Protein AF-A0A7K3WBQ1-F1 (afdb_monomer_lite)

Secondary structure (DSSP, 8-state):
---HHHHHHTT-HHHHHHHHTEETTTEE---HHHHHHHHHHHHHHHHHH-TTSEETTEE-S-----S-HHHHHHHSSTT-BHHHHHHH-S--HHHHHHHHHHHTSEEE-S-SSS--EEETTHHHHHHHHH----TT--HHHHHHHHHHHHHT-STT-S-PPPHHHHHHTGGGHHHHHHHHHHHHHHHHHHHHT-

Structure (mmCIF, N/CA/C/O backbone):
data_AF-A0A7K3WBQ1-F1
#
_entry.id   AF-A0A7K3WBQ1-F1
#
loop_
_atom_site.group_PDB
_atom_site.id
_atom_site.type_symbol
_atom_site.label_atom_id
_atom_site.label_alt_id
_atom_site.label_comp_id
_atom_site.label_asym_id
_atom_site.label_entity_id
_atom_site.label_seq_id
_atom_site.pdbx_PDB_ins_code
_atom_site.Cartn_x
_atom_site.Cartn_y
_atom_site.Cartn_z
_atom_site.occupancy
_atom_site.B_iso_or_equiv
_atom_site.auth_seq_id
_atom_site.auth_comp_id
_atom_site.auth_asym_id
_atom_site.auth_atom_id
_atom_site.pdbx_PDB_model_num
ATOM 1 N N . MET A 1 1 ? 6.296 -19.255 17.269 1.00 44.78 1 MET A N 1
ATOM 2 C CA . MET A 1 1 ? 7.401 -19.324 16.293 1.00 44.78 1 MET A CA 1
ATOM 3 C C . MET A 1 1 ? 6.782 -18.994 14.944 1.00 44.78 1 MET A C 1
ATOM 5 O O . MET A 1 1 ? 6.095 -19.844 14.394 1.00 44.78 1 MET A O 1
ATOM 9 N N . LEU A 1 2 ? 6.856 -17.731 14.512 1.00 50.97 2 LEU A N 1
ATOM 10 C CA . LEU A 1 2 ? 6.364 -17.333 13.188 1.00 50.97 2 LEU A CA 1
ATOM 11 C C . LEU A 1 2 ? 7.207 -18.060 12.132 1.00 50.97 2 LEU A C 1
ATOM 13 O O . LEU A 1 2 ? 8.404 -18.267 12.347 1.00 50.97 2 LEU A O 1
ATOM 17 N N . SER A 1 3 ? 6.591 -18.515 11.041 1.00 57.75 3 SER A N 1
ATOM 18 C CA . SER A 1 3 ? 7.356 -19.143 9.962 1.00 57.75 3 SER A CA 1
ATOM 19 C C . SER A 1 3 ? 8.322 -18.110 9.358 1.00 57.75 3 SER A C 1
ATOM 21 O O . SER A 1 3 ? 8.036 -16.915 9.386 1.00 57.75 3 SER A O 1
ATOM 23 N N . SER A 1 4 ? 9.463 -18.532 8.797 1.00 63.41 4 SER A N 1
ATOM 24 C CA . SER A 1 4 ? 10.406 -17.607 8.129 1.00 63.41 4 SER A CA 1
ATOM 25 C C . SER A 1 4 ? 9.734 -16.763 7.037 1.00 63.41 4 SER A C 1
ATOM 27 O O . SER A 1 4 ? 10.199 -15.668 6.745 1.00 63.41 4 SER A O 1
ATOM 29 N N . VAL A 1 5 ? 8.649 -17.278 6.449 1.00 61.38 5 VAL A N 1
ATOM 30 C CA . VAL A 1 5 ? 7.830 -16.580 5.455 1.00 61.38 5 VAL A CA 1
ATOM 31 C C . VAL A 1 5 ? 6.985 -15.495 6.115 1.00 61.38 5 VAL A C 1
ATOM 33 O O . VAL A 1 5 ? 6.852 -14.418 5.555 1.00 61.38 5 VAL A O 1
ATOM 36 N N . ASP A 1 6 ? 6.437 -15.713 7.314 1.00 61.66 6 ASP A N 1
ATOM 37 C CA . ASP A 1 6 ? 5.688 -14.661 8.006 1.00 61.66 6 ASP A CA 1
ATOM 38 C C . ASP A 1 6 ? 6.604 -13.460 8.308 1.00 61.66 6 ASP A C 1
ATOM 40 O O . ASP A 1 6 ? 6.258 -12.349 7.922 1.00 61.66 6 ASP A O 1
ATOM 44 N N . ALA A 1 7 ? 7.810 -13.669 8.842 1.00 64.88 7 ALA A N 1
ATOM 45 C CA . ALA A 1 7 ? 8.746 -12.567 9.115 1.00 64.88 7 ALA A CA 1
ATOM 46 C C . ALA A 1 7 ? 9.120 -11.744 7.860 1.00 64.88 7 ALA A C 1
ATOM 48 O O . ALA A 1 7 ? 9.384 -10.549 7.949 1.00 64.88 7 ALA A O 1
ATOM 49 N N . GLU A 1 8 ? 9.105 -12.360 6.673 1.00 80.19 8 GLU A N 1
ATOM 50 C CA . GLU A 1 8 ? 9.441 -11.699 5.404 1.00 80.19 8 GLU A CA 1
ATOM 51 C C . GLU A 1 8 ? 8.445 -10.590 5.015 1.00 80.19 8 GLU A C 1
ATOM 53 O O . GLU A 1 8 ? 8.791 -9.655 4.288 1.00 80.19 8 GLU A O 1
ATOM 58 N N . TRP A 1 9 ? 7.198 -10.682 5.476 1.00 89.25 9 TRP A N 1
ATOM 59 C CA . TRP A 1 9 ? 6.119 -9.762 5.102 1.00 89.25 9 TRP A CA 1
ATOM 60 C C . TRP A 1 9 ? 5.806 -8.720 6.172 1.00 89.25 9 TRP A C 1
ATOM 62 O O . TRP A 1 9 ? 5.004 -7.831 5.910 1.00 89.25 9 TRP A O 1
ATOM 72 N N . ASP A 1 10 ? 6.432 -8.779 7.347 1.00 86.69 10 ASP A N 1
ATOM 73 C CA . ASP A 1 10 ? 6.096 -7.874 8.452 1.00 86.69 10 ASP A CA 1
ATOM 74 C C . ASP A 1 10 ? 6.397 -6.399 8.130 1.00 86.69 10 ASP A C 1
ATOM 76 O O . ASP A 1 10 ? 5.691 -5.515 8.620 1.00 86.69 10 ASP A O 1
ATOM 80 N N . ASP A 1 11 ? 7.354 -6.141 7.232 1.00 87.69 11 ASP A N 1
ATOM 81 C CA . ASP A 1 11 ? 7.702 -4.809 6.711 1.00 87.69 11 ASP A CA 1
ATOM 82 C C . ASP A 1 11 ? 7.215 -4.566 5.269 1.00 87.69 11 ASP A C 1
ATOM 84 O O . ASP A 1 11 ? 7.740 -3.712 4.550 1.00 87.69 11 ASP A O 1
ATOM 88 N N . ALA A 1 12 ? 6.205 -5.316 4.817 1.00 95.81 12 ALA A N 1
ATOM 89 C CA . ALA A 1 12 ? 5.602 -5.135 3.500 1.00 95.81 12 ALA A CA 1
ATOM 90 C C . ALA A 1 12 ? 5.045 -3.713 3.301 1.00 95.81 12 ALA A C 1
ATOM 92 O O . ALA A 1 12 ? 4.368 -3.160 4.174 1.00 95.81 12 ALA A O 1
ATOM 93 N N . ILE A 1 13 ? 5.289 -3.144 2.117 1.00 97.25 13 ILE A N 1
ATOM 94 C CA . ILE A 1 13 ? 4.828 -1.808 1.712 1.00 97.25 13 ILE A CA 1
ATOM 95 C C . ILE A 1 13 ? 3.307 -1.731 1.832 1.00 97.25 13 ILE A C 1
ATOM 97 O O . ILE A 1 13 ? 2.770 -0.754 2.341 1.00 97.25 13 ILE A O 1
ATOM 101 N N . SER A 1 14 ? 2.608 -2.771 1.386 1.00 97.69 14 SER A N 1
ATOM 102 C CA . SER A 1 14 ? 1.149 -2.865 1.409 1.00 97.69 14 SER A CA 1
ATOM 103 C C . SER A 1 14 ? 0.560 -2.813 2.820 1.00 97.69 14 SER A C 1
ATOM 105 O O . SER A 1 14 ? -0.401 -2.074 3.050 1.00 97.69 14 SER A O 1
ATOM 107 N N . LEU A 1 15 ? 1.158 -3.529 3.776 1.00 97.44 15 LEU A N 1
ATOM 108 C CA . LEU A 1 15 ? 0.753 -3.486 5.184 1.00 97.44 15 LEU A CA 1
ATOM 109 C C . LEU A 1 15 ? 1.030 -2.104 5.790 1.00 97.44 15 LEU A C 1
ATOM 111 O O . LEU A 1 15 ? 0.137 -1.493 6.372 1.00 97.44 15 LEU A O 1
ATOM 115 N N . ARG A 1 16 ? 2.230 -1.553 5.580 1.00 97.25 16 ARG A N 1
ATOM 116 C CA . ARG A 1 16 ? 2.590 -0.211 6.073 1.00 97.25 16 ARG A CA 1
ATOM 117 C C . ARG A 1 16 ? 1.672 0.877 5.507 1.00 97.25 16 ARG A C 1
ATOM 119 O O . ARG A 1 16 ? 1.149 1.695 6.258 1.00 97.25 16 ARG A O 1
ATOM 126 N N . LEU A 1 17 ? 1.389 0.841 4.204 1.00 97.12 17 LEU A N 1
ATOM 127 C CA . LEU A 1 17 ? 0.469 1.770 3.542 1.00 97.12 17 LEU A CA 1
ATOM 128 C C . LEU A 1 17 ? -0.953 1.677 4.113 1.00 97.12 17 LEU A C 1
ATOM 130 O O . LEU A 1 17 ? -1.625 2.692 4.278 1.00 97.12 17 LEU A O 1
ATOM 134 N N . THR A 1 18 ? -1.410 0.466 4.436 1.00 96.81 18 THR A N 1
ATOM 135 C CA . THR A 1 18 ? -2.743 0.248 5.015 1.00 96.81 18 THR A CA 1
ATOM 136 C C . THR A 1 18 ? -2.828 0.753 6.454 1.00 96.81 18 THR A C 1
ATOM 138 O O . THR A 1 18 ? -3.856 1.318 6.826 1.00 96.81 18 THR A O 1
ATOM 141 N N . SER A 1 19 ? -1.750 0.634 7.238 1.00 96.62 19 SER A N 1
ATOM 142 C CA . SER A 1 19 ? -1.623 1.297 8.545 1.00 96.62 19 SER A CA 1
ATOM 143 C C . SER A 1 19 ? -1.692 2.814 8.448 1.00 96.62 19 SER A C 1
ATOM 145 O O . SER A 1 19 ? -2.440 3.419 9.210 1.00 96.62 19 SER A O 1
ATOM 147 N N . LEU A 1 20 ? -1.009 3.432 7.482 1.00 96.00 20 LEU A N 1
ATOM 148 C CA . LEU A 1 20 ? -1.108 4.883 7.265 1.00 96.00 20 LEU A CA 1
ATOM 149 C C . LEU A 1 20 ? -2.536 5.326 6.909 1.00 96.00 20 LEU A C 1
ATOM 151 O O . LEU A 1 20 ? -2.974 6.407 7.288 1.00 96.00 20 LEU A O 1
ATOM 155 N N . ALA A 1 21 ? -3.289 4.477 6.208 1.00 95.12 21 ALA A N 1
ATOM 156 C CA . ALA A 1 21 ? -4.679 4.741 5.850 1.00 95.12 21 ALA A CA 1
ATOM 157 C C . ALA A 1 21 ? -5.692 4.433 6.975 1.00 95.12 21 ALA A C 1
ATOM 159 O O . ALA A 1 21 ? -6.896 4.661 6.799 1.00 95.12 21 ALA A O 1
ATOM 160 N N . LEU A 1 22 ? -5.250 3.903 8.121 1.00 95.62 22 LEU A N 1
ATOM 161 C CA . LEU A 1 22 ? -6.123 3.632 9.257 1.00 95.62 22 LEU A CA 1
ATOM 162 C C . LEU A 1 22 ? -6.454 4.943 9.977 1.00 95.62 22 LEU A C 1
ATOM 164 O O . LEU A 1 22 ? -5.620 5.541 10.651 1.00 95.62 22 LEU A O 1
ATOM 168 N N . GLY A 1 23 ? -7.705 5.392 9.869 1.00 91.88 23 GLY A N 1
ATOM 169 C CA . GLY A 1 23 ? -8.131 6.634 10.506 1.00 91.88 23 GLY A CA 1
ATOM 170 C C . GLY A 1 23 ? -8.050 6.564 12.033 1.00 91.88 23 GLY A C 1
ATOM 171 O O . GLY A 1 23 ? -8.210 5.496 12.622 1.00 91.88 23 GLY A O 1
ATOM 172 N N . ALA A 1 24 ? -7.930 7.720 12.694 1.00 90.38 24 ALA A N 1
ATOM 173 C CA . ALA A 1 24 ? -7.760 7.840 14.152 1.00 90.38 24 ALA A CA 1
ATOM 174 C C . ALA A 1 24 ? -8.829 7.117 15.004 1.00 90.38 24 ALA A C 1
ATOM 176 O O . ALA A 1 24 ? -8.602 6.788 16.164 1.00 90.38 24 ALA A O 1
ATOM 177 N N . THR A 1 25 ? -10.010 6.841 14.438 1.00 91.50 25 THR A N 1
ATOM 178 C CA . THR A 1 25 ? -11.079 6.069 15.103 1.00 91.50 25 THR A CA 1
ATOM 179 C C . THR A 1 25 ? -10.924 4.547 14.973 1.00 91.50 25 THR A C 1
ATOM 181 O O . THR A 1 25 ? -11.809 3.798 15.403 1.00 91.50 25 THR A O 1
ATOM 184 N N . GLY A 1 26 ? -9.835 4.085 14.354 1.00 93.88 26 GLY A N 1
ATOM 185 C CA . GLY A 1 26 ? -9.586 2.690 14.004 1.00 93.88 26 GLY A CA 1
ATOM 186 C C . GLY A 1 26 ? -10.387 2.217 12.793 1.00 93.88 26 GLY A C 1
ATOM 187 O O . GLY A 1 26 ? -10.644 1.022 12.660 1.00 93.88 26 GLY A O 1
ATOM 188 N N . ARG A 1 27 ? -10.866 3.129 11.940 1.00 93.75 27 ARG A N 1
ATOM 189 C CA . ARG A 1 27 ? -11.670 2.790 10.757 1.00 93.75 27 ARG A CA 1
ATOM 190 C C . ARG A 1 27 ? -10.838 2.934 9.495 1.00 93.75 27 ARG A C 1
ATOM 192 O O . ARG A 1 27 ? -10.213 3.968 9.288 1.00 93.75 27 ARG A O 1
ATOM 199 N N . LEU A 1 28 ? -10.907 1.920 8.641 1.00 91.25 28 LEU A N 1
ATOM 200 C CA . LEU A 1 28 ? -10.453 2.030 7.263 1.00 91.25 28 LEU A CA 1
ATOM 201 C C . LEU A 1 28 ? -11.485 2.795 6.438 1.00 91.25 28 LEU A C 1
ATOM 203 O O . LEU A 1 28 ? -12.693 2.630 6.641 1.00 91.25 28 LEU A O 1
ATOM 207 N N . SER A 1 29 ? -10.989 3.627 5.526 1.00 79.69 29 SER A N 1
ATOM 208 C CA . SER A 1 29 ? -11.822 4.246 4.500 1.00 79.69 29 SER A CA 1
ATOM 209 C C . SER A 1 29 ? -12.399 3.171 3.575 1.00 79.69 29 SER A C 1
ATOM 211 O O . SER A 1 29 ? -11.749 2.156 3.326 1.00 79.69 29 SER A O 1
ATOM 213 N N . ASP A 1 30 ? -13.608 3.402 3.067 1.00 74.00 30 ASP A N 1
ATOM 214 C CA . ASP A 1 30 ? -14.231 2.590 2.007 1.00 74.00 30 ASP A CA 1
ATOM 215 C C . ASP A 1 30 ? -14.012 3.221 0.616 1.00 74.00 30 ASP A C 1
ATOM 217 O O . ASP A 1 30 ? -14.752 2.982 -0.332 1.00 74.00 30 ASP A O 1
ATOM 221 N N . ASP A 1 31 ? -13.007 4.094 0.502 1.00 82.00 31 ASP A N 1
ATOM 222 C CA . ASP A 1 31 ? -12.653 4.746 -0.753 1.00 82.00 31 ASP A CA 1
ATOM 223 C C . ASP A 1 31 ? -12.010 3.745 -1.728 1.00 82.00 31 ASP A C 1
ATOM 225 O O . ASP A 1 31 ? -11.030 3.061 -1.415 1.00 82.00 31 ASP A O 1
ATOM 229 N N . LEU A 1 32 ? -12.547 3.701 -2.949 1.00 82.25 32 LEU A N 1
ATOM 230 C CA . LEU A 1 32 ? -12.044 2.893 -4.057 1.00 82.25 32 LEU A CA 1
ATOM 231 C C . LEU A 1 32 ? -10.580 3.207 -4.398 1.00 82.25 32 LEU A C 1
ATOM 233 O O . LEU A 1 32 ? -9.851 2.307 -4.827 1.00 82.25 32 LEU A O 1
ATOM 237 N N . VAL A 1 33 ? -10.132 4.449 -4.186 1.00 91.31 33 VAL A N 1
ATOM 238 C CA . VAL A 1 33 ? -8.739 4.862 -4.404 1.00 91.31 33 VAL A CA 1
ATOM 239 C C . VAL A 1 33 ? -7.790 4.068 -3.504 1.00 91.31 33 VAL A C 1
ATOM 241 O O . VAL A 1 33 ? -6.754 3.589 -3.976 1.00 91.31 33 VAL A O 1
ATOM 244 N N . LEU A 1 34 ? -8.154 3.853 -2.235 1.00 92.12 34 LEU A N 1
ATOM 245 C CA . LEU A 1 34 ? -7.338 3.071 -1.305 1.00 92.12 34 LEU A CA 1
ATOM 246 C C . LEU A 1 34 ? -7.194 1.626 -1.792 1.00 92.12 34 LEU A C 1
ATOM 248 O O . LEU A 1 34 ? -6.092 1.080 -1.781 1.00 92.12 34 LEU A O 1
ATOM 252 N N . GLY A 1 35 ? -8.267 1.035 -2.323 1.00 94.12 35 GLY A N 1
ATOM 253 C CA . GLY A 1 35 ? -8.210 -0.291 -2.937 1.00 94.12 35 GLY A CA 1
ATOM 254 C C . GLY A 1 35 ? -7.228 -0.364 -4.115 1.00 94.12 35 GLY A C 1
ATOM 255 O O . GLY A 1 35 ? -6.529 -1.364 -4.280 1.00 94.12 35 GLY A O 1
ATOM 256 N N . ILE A 1 36 ? -7.134 0.677 -4.955 1.00 95.12 36 ILE A N 1
ATOM 257 C CA . ILE A 1 36 ? -6.138 0.752 -6.048 1.00 95.12 36 ILE A CA 1
ATOM 258 C C . ILE A 1 36 ? -4.717 0.808 -5.480 1.00 95.12 36 ILE A C 1
ATOM 260 O O . ILE A 1 36 ? -3.853 0.039 -5.906 1.00 95.12 36 ILE A O 1
ATOM 264 N N . ALA A 1 37 ? -4.483 1.686 -4.505 1.00 95.75 37 ALA A N 1
ATOM 265 C CA . ALA A 1 37 ? -3.169 1.874 -3.903 1.00 95.75 37 ALA A CA 1
ATOM 266 C C . ALA A 1 37 ? -2.676 0.611 -3.180 1.00 95.75 37 ALA A C 1
ATOM 268 O O . ALA A 1 37 ? -1.526 0.214 -3.358 1.00 95.75 37 ALA A O 1
ATOM 269 N N . VAL A 1 38 ? -3.563 -0.080 -2.458 1.00 95.75 38 VAL A N 1
ATOM 270 C CA . VAL A 1 38 ? -3.292 -1.371 -1.808 1.00 95.75 38 VAL A CA 1
ATOM 271 C C . VAL A 1 38 ? -2.842 -2.426 -2.818 1.00 95.75 38 VAL A C 1
ATOM 273 O O . VAL A 1 38 ? -1.826 -3.090 -2.614 1.00 95.75 38 VAL A O 1
ATOM 276 N N . ARG A 1 39 ? -3.545 -2.557 -3.948 1.00 96.62 39 ARG A N 1
ATOM 277 C CA . ARG A 1 39 ? -3.152 -3.496 -5.013 1.00 96.62 39 ARG A CA 1
ATOM 278 C C . ARG A 1 39 ? -1.815 -3.120 -5.642 1.00 96.62 39 ARG A C 1
ATOM 280 O O . ARG A 1 39 ? -1.017 -4.005 -5.935 1.00 96.62 39 ARG A O 1
ATOM 287 N N . GLY A 1 40 ? -1.549 -1.829 -5.822 1.00 96.56 40 GLY A N 1
ATOM 288 C CA . GLY A 1 40 ? -0.254 -1.345 -6.298 1.00 96.56 40 GLY A CA 1
ATOM 289 C C . GLY A 1 40 ? 0.888 -1.667 -5.340 1.00 96.56 40 GLY A C 1
ATOM 290 O O . GLY A 1 40 ? 1.902 -2.218 -5.764 1.00 96.56 40 GLY A O 1
ATOM 291 N N . ALA A 1 41 ? 0.697 -1.410 -4.048 1.00 97.31 41 ALA A N 1
ATOM 292 C CA . ALA A 1 41 ? 1.662 -1.743 -3.008 1.00 97.31 41 ALA A CA 1
ATOM 293 C C . ALA A 1 41 ? 1.928 -3.255 -2.924 1.00 97.31 41 ALA A C 1
ATOM 295 O O . ALA A 1 41 ? 3.079 -3.666 -2.812 1.00 97.31 41 ALA A O 1
ATOM 296 N N . LEU A 1 42 ? 0.896 -4.088 -3.082 1.00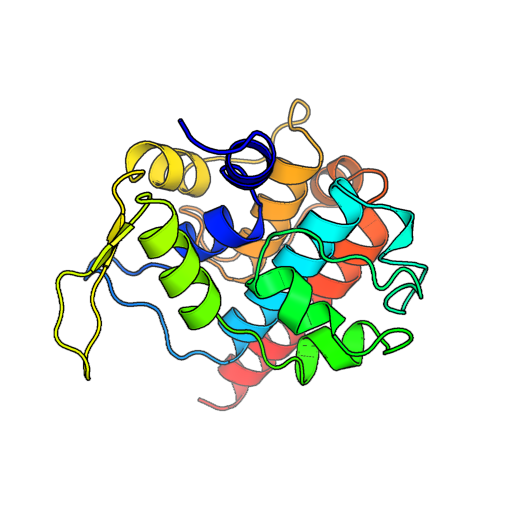 95.94 42 LEU A N 1
ATOM 297 C CA . LEU A 1 42 ? 1.049 -5.544 -3.162 1.00 95.94 42 LEU A CA 1
ATOM 298 C C . LEU A 1 42 ? 1.897 -5.984 -4.360 1.00 95.94 42 LEU A C 1
ATOM 300 O O . LEU A 1 42 ? 2.758 -6.848 -4.216 1.00 95.94 42 LEU A O 1
ATOM 304 N N . LEU A 1 43 ? 1.683 -5.395 -5.540 1.00 95.31 43 LEU A N 1
ATOM 305 C CA . LEU A 1 43 ? 2.506 -5.692 -6.718 1.00 95.31 43 LEU A CA 1
ATOM 306 C C . LEU A 1 43 ? 3.971 -5.285 -6.502 1.00 95.31 43 LEU A C 1
ATOM 308 O O . LEU A 1 43 ? 4.866 -6.000 -6.946 1.00 95.31 43 LEU A O 1
ATOM 312 N N . LEU A 1 44 ? 4.219 -4.175 -5.801 1.00 96.06 44 LEU A N 1
ATOM 313 C CA . LEU A 1 44 ? 5.567 -3.732 -5.429 1.00 96.06 44 LEU A CA 1
ATOM 314 C C . LEU A 1 44 ? 6.231 -4.704 -4.447 1.00 96.06 44 LEU A C 1
ATOM 316 O O . LEU A 1 44 ? 7.378 -5.095 -4.654 1.00 96.06 44 LEU A O 1
ATOM 320 N N . ASP A 1 45 ? 5.498 -5.148 -3.424 1.00 95.75 45 ASP A N 1
ATOM 321 C CA . ASP A 1 45 ? 5.975 -6.151 -2.471 1.00 95.75 45 ASP A CA 1
ATOM 322 C C . ASP A 1 45 ? 6.335 -7.479 -3.144 1.00 95.75 45 ASP A C 1
ATOM 324 O O . ASP A 1 45 ? 7.352 -8.094 -2.808 1.00 95.75 45 ASP A O 1
ATOM 328 N N . VAL A 1 46 ? 5.510 -7.912 -4.101 1.00 93.31 46 VAL A N 1
ATOM 329 C CA . VAL A 1 46 ? 5.758 -9.104 -4.916 1.00 93.31 46 VAL A CA 1
ATOM 330 C C . VAL A 1 46 ? 6.989 -8.901 -5.789 1.00 93.31 46 VAL A C 1
ATOM 332 O O . VAL A 1 46 ? 7.850 -9.772 -5.808 1.00 93.31 46 VAL A O 1
ATOM 335 N N . ALA A 1 47 ? 7.110 -7.771 -6.488 1.00 92.38 47 ALA A N 1
ATOM 336 C CA . ALA A 1 47 ? 8.251 -7.496 -7.358 1.00 92.38 47 ALA A CA 1
ATOM 337 C C . ALA A 1 47 ? 9.581 -7.443 -6.583 1.00 92.38 47 ALA A C 1
ATOM 339 O O . ALA A 1 47 ? 10.604 -7.885 -7.103 1.00 92.38 47 ALA A O 1
ATOM 340 N N . LEU A 1 48 ? 9.567 -6.960 -5.334 1.00 91.81 48 LEU A N 1
ATOM 341 C CA . LEU A 1 48 ? 10.734 -6.963 -4.445 1.00 91.81 48 LEU A CA 1
ATOM 342 C C . LEU A 1 48 ? 11.191 -8.373 -4.067 1.00 91.81 48 LEU A C 1
ATOM 344 O O . LEU A 1 48 ? 12.383 -8.664 -4.101 1.00 91.81 48 LEU A O 1
ATOM 348 N N . ARG A 1 49 ? 10.248 -9.244 -3.696 1.00 90.69 49 ARG A N 1
ATOM 349 C CA . ARG A 1 49 ? 10.544 -10.595 -3.189 1.00 90.69 49 ARG A CA 1
ATOM 350 C C . ARG A 1 49 ? 10.702 -11.622 -4.309 1.00 90.69 49 ARG A C 1
ATOM 352 O O . ARG A 1 49 ? 11.429 -12.602 -4.176 1.00 90.69 49 ARG A O 1
ATOM 359 N N . ARG A 1 50 ? 10.009 -11.407 -5.427 1.00 88.25 50 ARG A N 1
ATOM 360 C CA . ARG A 1 50 ? 9.946 -12.293 -6.596 1.00 88.25 50 ARG A CA 1
ATOM 361 C C . ARG A 1 50 ? 9.944 -11.473 -7.889 1.00 88.25 50 ARG A C 1
ATOM 363 O O . ARG A 1 50 ? 8.902 -11.343 -8.532 1.00 88.25 50 ARG A O 1
ATOM 370 N N . PRO A 1 51 ? 11.110 -10.974 -8.334 1.00 83.19 51 PRO A N 1
ATOM 371 C CA . PRO A 1 51 ? 11.209 -10.138 -9.534 1.00 83.19 51 PRO A CA 1
ATOM 372 C C . PRO A 1 51 ? 10.649 -10.776 -10.816 1.00 83.19 51 PRO A C 1
ATOM 374 O O . PRO A 1 51 ? 10.321 -10.070 -11.760 1.00 83.19 51 PRO A O 1
ATOM 377 N N . THR A 1 52 ? 10.526 -12.106 -10.880 1.00 82.25 52 THR A N 1
ATOM 378 C CA . THR A 1 52 ? 9.942 -12.836 -12.020 1.00 82.25 52 THR A CA 1
ATOM 379 C C . THR A 1 52 ? 8.412 -12.854 -12.031 1.00 82.25 52 THR A C 1
ATOM 381 O O . THR A 1 52 ? 7.826 -13.111 -13.082 1.00 82.25 52 THR A O 1
ATOM 384 N N . ALA A 1 53 ? 7.762 -12.580 -10.896 1.00 80.88 53 ALA A N 1
ATOM 385 C CA . ALA A 1 53 ? 6.305 -12.584 -10.758 1.00 80.88 53 ALA A CA 1
ATOM 386 C C . ALA A 1 53 ? 5.644 -11.310 -11.316 1.00 80.88 53 ALA A C 1
ATOM 388 O O . ALA A 1 53 ? 4.430 -11.275 -11.507 1.00 80.88 53 ALA A O 1
ATOM 389 N N . VAL A 1 54 ? 6.430 -10.276 -11.627 1.00 80.31 54 VAL A N 1
ATOM 390 C CA . VAL A 1 54 ? 5.983 -9.077 -12.344 1.00 80.31 54 VAL A CA 1
ATOM 391 C C . VAL A 1 54 ? 6.950 -8.825 -13.493 1.00 80.31 54 VAL A C 1
ATOM 393 O O . VAL A 1 54 ? 8.140 -8.622 -13.269 1.00 80.31 54 VAL A O 1
ATOM 396 N N . ARG A 1 55 ? 6.460 -8.846 -14.736 1.00 79.06 55 ARG A N 1
ATOM 397 C CA . ARG A 1 55 ? 7.306 -8.707 -15.928 1.00 79.06 55 ARG A CA 1
ATOM 398 C C . ARG A 1 55 ? 6.722 -7.663 -16.864 1.00 79.06 55 ARG A C 1
ATOM 400 O O . ARG A 1 55 ? 5.649 -7.860 -17.421 1.00 79.06 55 ARG A O 1
ATOM 407 N N . GLY A 1 56 ? 7.445 -6.561 -17.049 1.00 80.38 56 GLY A N 1
ATOM 408 C CA . GLY A 1 56 ? 6.953 -5.443 -17.851 1.00 80.38 56 GLY A CA 1
ATOM 409 C C . GLY A 1 56 ? 5.635 -4.912 -17.288 1.00 80.38 56 GLY A C 1
ATOM 410 O O . GLY A 1 56 ? 5.586 -4.448 -16.152 1.00 80.38 56 GLY A O 1
ATOM 411 N N . ASP A 1 57 ? 4.576 -4.998 -18.084 1.00 81.69 57 ASP A N 1
ATOM 412 C CA . ASP A 1 57 ? 3.230 -4.522 -17.772 1.00 81.69 57 ASP A CA 1
ATOM 413 C C . ASP A 1 57 ? 2.228 -5.647 -17.456 1.00 81.69 57 ASP A C 1
ATOM 415 O O . ASP A 1 57 ? 1.026 -5.381 -17.359 1.00 81.69 57 ASP A O 1
ATOM 419 N N . VAL A 1 58 ? 2.697 -6.881 -17.235 1.00 82.88 58 VAL A N 1
ATOM 420 C CA . VAL A 1 58 ? 1.859 -8.041 -16.892 1.00 82.88 58 VAL A CA 1
ATOM 421 C C . VAL A 1 58 ? 2.320 -8.749 -15.614 1.00 82.88 58 VAL A C 1
ATOM 423 O O . VAL A 1 58 ? 3.490 -8.700 -15.220 1.00 82.88 58 VAL A O 1
ATOM 426 N N . ALA A 1 59 ? 1.386 -9.438 -14.957 1.00 79.81 59 ALA A N 1
ATOM 427 C CA . ALA A 1 59 ? 1.722 -10.444 -13.955 1.00 79.81 59 ALA A CA 1
ATOM 428 C C . ALA A 1 59 ? 2.439 -11.618 -14.635 1.00 79.81 59 ALA A C 1
ATOM 430 O O . ALA A 1 59 ? 1.974 -12.118 -15.660 1.00 79.81 59 ALA A O 1
ATOM 431 N N . GLY A 1 60 ? 3.569 -12.032 -14.068 1.00 77.38 60 GLY A N 1
ATOM 432 C CA . GLY A 1 60 ? 4.368 -13.141 -14.574 1.00 77.38 60 GLY A CA 1
ATOM 433 C C . GLY A 1 60 ? 3.644 -14.484 -14.471 1.00 77.38 60 GLY A C 1
AT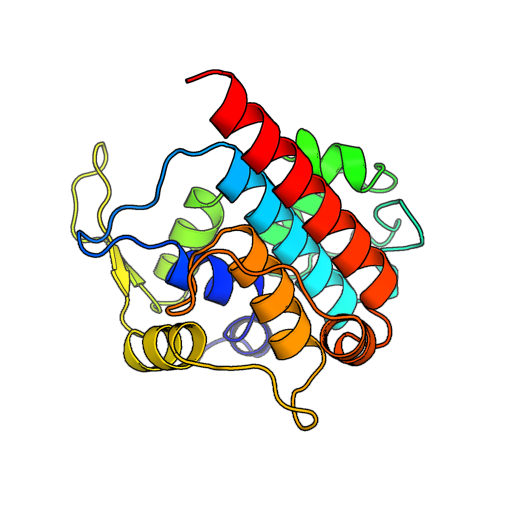OM 434 O O . GLY A 1 60 ? 2.650 -14.629 -13.761 1.00 77.38 60 GLY A O 1
ATOM 435 N N . ASP A 1 61 ? 4.177 -15.481 -15.173 1.00 69.81 61 ASP A N 1
ATOM 436 C CA . ASP A 1 61 ? 3.586 -16.825 -15.250 1.00 69.81 61 ASP A CA 1
ATOM 437 C C . ASP A 1 61 ? 3.958 -17.729 -14.061 1.00 69.81 61 ASP A C 1
ATOM 439 O O . ASP A 1 61 ? 3.488 -18.864 -13.967 1.00 69.81 61 ASP A O 1
ATOM 443 N N . ASP A 1 62 ? 4.809 -17.252 -13.145 1.00 68.19 62 ASP A N 1
ATOM 444 C CA . ASP A 1 62 ? 5.186 -18.000 -11.945 1.00 68.19 62 ASP A CA 1
ATOM 445 C C . ASP A 1 62 ? 4.027 -18.023 -10.936 1.00 68.19 62 ASP A C 1
ATOM 447 O O . ASP A 1 62 ? 3.857 -17.129 -10.110 1.00 68.19 62 ASP A O 1
ATOM 451 N N . VAL A 1 63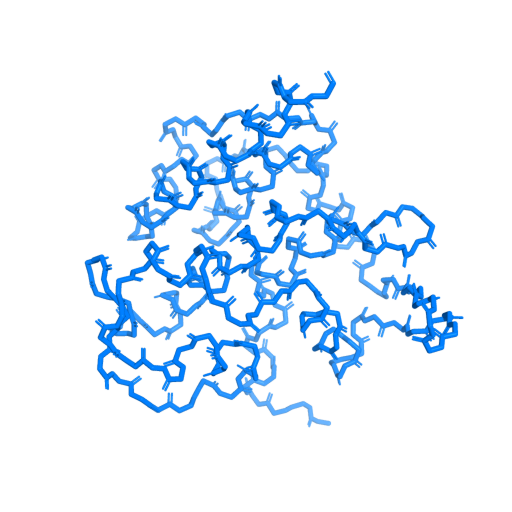 ? 3.216 -19.077 -11.032 1.00 64.81 63 VAL A N 1
ATOM 452 C CA . VAL A 1 63 ? 2.022 -19.342 -10.212 1.00 64.81 63 VAL A CA 1
ATOM 453 C C . VAL A 1 63 ? 2.327 -19.927 -8.830 1.00 64.81 63 VAL A C 1
ATOM 455 O O . VAL A 1 63 ? 1.406 -20.338 -8.119 1.00 64.81 63 VAL A O 1
ATOM 458 N N . ARG A 1 64 ? 3.597 -20.000 -8.409 1.00 82.00 64 ARG A N 1
ATOM 459 C CA . ARG A 1 64 ? 3.921 -20.494 -7.065 1.00 82.00 64 ARG A CA 1
ATOM 460 C C . ARG A 1 64 ? 3.342 -19.548 -6.008 1.00 82.00 64 ARG A C 1
ATOM 462 O O . ARG A 1 64 ? 3.678 -18.363 -6.032 1.00 82.00 64 ARG A O 1
ATOM 469 N N . PRO A 1 65 ? 2.571 -20.047 -5.023 1.00 85.56 65 PRO A N 1
ATOM 470 C CA . PRO A 1 65 ? 2.092 -19.216 -3.926 1.00 85.56 65 PRO A CA 1
ATOM 471 C C . PRO A 1 65 ? 3.240 -18.487 -3.218 1.00 85.56 65 PRO A C 1
ATOM 473 O O . PRO A 1 65 ? 4.327 -19.033 -2.994 1.00 85.56 65 PRO A O 1
ATOM 476 N N . THR A 1 66 ? 3.010 -17.220 -2.909 1.00 87.62 66 THR A N 1
ATOM 477 C CA . THR A 1 66 ? 3.868 -16.343 -2.110 1.00 87.62 66 THR A CA 1
ATOM 478 C C . THR A 1 66 ? 3.841 -16.703 -0.633 1.00 87.62 66 THR A C 1
ATOM 480 O O . THR A 1 66 ? 4.790 -16.388 0.078 1.00 87.62 66 THR A O 1
ATOM 483 N N . GLY A 1 67 ? 2.782 -17.386 -0.181 1.00 89.38 67 GLY A N 1
ATOM 484 C CA . GLY A 1 67 ? 2.526 -17.605 1.241 1.00 89.38 67 GLY A CA 1
ATOM 485 C C . GLY A 1 67 ? 1.902 -16.382 1.919 1.00 89.38 67 GLY A C 1
ATOM 486 O O . GLY A 1 67 ? 1.655 -16.413 3.122 1.00 89.38 67 GLY A O 1
ATOM 487 N N . PHE A 1 68 ? 1.616 -15.326 1.152 1.00 92.50 68 PHE A N 1
ATOM 488 C CA . PHE A 1 68 ? 0.922 -14.126 1.589 1.00 92.50 68 PHE A CA 1
ATOM 489 C C . PHE A 1 68 ? -0.455 -14.074 0.913 1.00 92.50 68 PHE A C 1
ATOM 491 O O . PHE A 1 68 ? -0.550 -13.698 -0.261 1.00 92.50 68 PHE A O 1
ATOM 498 N N . PRO A 1 69 ? -1.543 -14.453 1.615 1.00 93.75 69 PRO A N 1
ATOM 499 C CA . PRO A 1 69 ? -2.854 -14.648 0.993 1.00 93.75 69 PRO A CA 1
ATOM 500 C C . PRO A 1 69 ? -3.370 -13.469 0.146 1.00 93.75 69 PRO A C 1
ATOM 502 O O . PRO A 1 69 ? -3.942 -13.729 -0.917 1.00 93.75 69 PRO A O 1
ATOM 505 N N . PRO A 1 70 ? -3.163 -12.190 0.531 1.00 95.25 70 PRO A N 1
ATOM 506 C CA . PRO A 1 70 ? -3.538 -11.058 -0.316 1.00 95.25 70 PRO A CA 1
ATOM 507 C C . PRO A 1 70 ? -2.788 -11.028 -1.657 1.00 95.25 70 PRO A C 1
ATOM 509 O O . PRO A 1 70 ? -3.409 -10.822 -2.700 1.00 95.25 70 PRO A O 1
ATOM 512 N N . ALA A 1 71 ? -1.477 -11.291 -1.667 1.00 93.00 71 ALA A N 1
ATOM 513 C CA . ALA A 1 71 ? -0.702 -11.356 -2.907 1.00 93.00 71 ALA A CA 1
ATOM 514 C C . ALA A 1 71 ? -1.122 -12.560 -3.763 1.00 93.00 71 ALA A C 1
ATOM 516 O O . ALA A 1 71 ? -1.349 -12.409 -4.963 1.00 93.00 71 ALA A O 1
ATOM 517 N N . ASP A 1 72 ? -1.322 -13.727 -3.145 1.00 91.94 72 ASP A N 1
ATOM 518 C CA . ASP A 1 72 ? -1.754 -14.945 -3.847 1.00 91.94 72 ASP A CA 1
ATOM 519 C C . ASP A 1 72 ? -3.119 -14.769 -4.514 1.00 91.94 72 ASP A C 1
ATOM 521 O O . ASP A 1 72 ? -3.333 -15.194 -5.651 1.00 91.94 72 ASP A O 1
ATOM 525 N N . ARG A 1 73 ? -4.046 -14.083 -3.840 1.00 92.50 73 ARG A N 1
ATOM 526 C CA . ARG A 1 73 ? -5.353 -13.753 -4.412 1.00 92.50 73 ARG A CA 1
ATOM 527 C C . ARG A 1 73 ? -5.242 -12.753 -5.558 1.00 92.50 73 ARG A C 1
ATOM 529 O O . ARG A 1 73 ? -5.959 -12.899 -6.549 1.00 92.50 73 ARG A O 1
ATOM 536 N N . LEU A 1 74 ? -4.376 -11.746 -5.433 1.00 91.88 74 LEU A N 1
ATOM 537 C CA . LEU A 1 74 ? -4.167 -10.744 -6.479 1.00 91.88 74 LEU A CA 1
ATOM 538 C C . LEU A 1 74 ? -3.589 -11.378 -7.753 1.00 91.88 74 LEU A C 1
ATOM 540 O O . LEU A 1 74 ? -4.035 -11.052 -8.852 1.00 91.88 74 LEU A O 1
ATOM 544 N N . LEU A 1 75 ? -2.644 -12.307 -7.594 1.00 89.00 75 LEU A N 1
ATOM 545 C CA . LEU A 1 75 ? -1.916 -12.969 -8.681 1.00 89.00 75 LEU A CA 1
ATOM 546 C C . LEU A 1 75 ? -2.580 -14.251 -9.198 1.00 89.00 75 LEU A C 1
ATOM 548 O O . LEU A 1 75 ? -2.069 -14.859 -10.134 1.00 89.00 75 LEU A O 1
ATOM 552 N N . HIS A 1 76 ? -3.725 -14.657 -8.642 1.00 84.94 76 HIS A N 1
ATOM 553 C CA . HIS A 1 76 ? -4.391 -15.927 -8.965 1.00 84.94 76 HIS A CA 1
ATOM 554 C C . HIS A 1 76 ? -4.663 -16.152 -10.468 1.00 84.94 76 HIS A C 1
ATOM 556 O O . HIS A 1 76 ? -4.862 -17.284 -10.902 1.00 84.94 76 HIS A O 1
ATOM 562 N N . ALA A 1 77 ? -4.679 -15.091 -11.276 1.00 75.31 77 ALA A N 1
ATOM 563 C CA . ALA A 1 77 ? -4.789 -15.183 -12.724 1.00 75.31 77 ALA A CA 1
ATOM 564 C C . ALA A 1 77 ? -3.510 -14.637 -13.399 1.00 75.31 77 ALA A C 1
ATOM 566 O O . ALA A 1 77 ? -3.441 -13.422 -13.631 1.00 75.31 77 ALA A O 1
ATOM 567 N N . PRO A 1 78 ? -2.522 -15.502 -13.706 1.00 75.31 78 PRO A N 1
ATOM 568 C CA . PRO A 1 78 ? -1.263 -15.107 -14.347 1.00 75.31 78 PRO A CA 1
ATOM 569 C C . PRO A 1 78 ? -1.489 -14.509 -15.744 1.00 75.31 78 PRO A C 1
ATOM 571 O O . PRO A 1 78 ? -2.557 -14.674 -16.341 1.00 75.31 78 PRO A O 1
ATOM 574 N N . GLY A 1 79 ? -0.500 -13.766 -16.252 1.00 80.69 79 GLY A N 1
ATOM 575 C CA . GLY A 1 79 ? -0.539 -13.131 -17.576 1.00 80.69 79 GLY A CA 1
ATOM 576 C C . GLY A 1 79 ? -1.488 -11.931 -17.691 1.00 80.69 79 GLY A C 1
ATOM 577 O O . GLY A 1 79 ? -1.640 -11.349 -18.766 1.00 80.69 79 GLY A O 1
ATOM 578 N N . ARG A 1 80 ? -2.156 -11.528 -16.601 1.00 87.12 80 ARG A N 1
ATOM 579 C CA . ARG A 1 80 ? -3.043 -10.358 -16.613 1.00 87.12 80 ARG A CA 1
ATOM 580 C C . ARG A 1 80 ? -2.251 -9.049 -16.671 1.00 87.12 80 ARG A C 1
ATOM 582 O O . ARG A 1 80 ? -1.285 -8.906 -15.922 1.00 87.12 80 ARG A O 1
ATOM 589 N N . PRO A 1 81 ? -2.716 -8.045 -17.442 1.00 92.06 81 PRO A N 1
ATOM 590 C CA . PRO A 1 81 ? -2.132 -6.708 -17.406 1.00 92.06 81 PRO A CA 1
ATOM 591 C C . PRO A 1 81 ? -2.190 -6.105 -16.000 1.00 92.06 81 PRO A C 1
ATOM 593 O O . PRO A 1 81 ? -3.244 -6.138 -15.354 1.00 92.06 81 PRO A O 1
ATOM 596 N N . LEU A 1 82 ? -1.100 -5.484 -15.546 1.00 92.38 82 LEU A N 1
ATOM 597 C CA . LEU A 1 82 ? -1.004 -4.863 -14.221 1.00 92.38 82 LEU A CA 1
ATOM 598 C C . LEU A 1 82 ? -2.077 -3.792 -14.030 1.00 92.38 82 LEU A C 1
ATOM 600 O O . LEU A 1 82 ? -2.711 -3.742 -12.983 1.00 92.38 82 LEU A O 1
ATOM 604 N N . VAL A 1 83 ? -2.388 -3.011 -15.069 1.00 93.44 83 VAL A N 1
ATOM 605 C CA . VAL A 1 83 ? -3.503 -2.047 -15.042 1.00 93.44 83 VAL A CA 1
ATOM 606 C C . VAL A 1 83 ? -4.856 -2.710 -14.758 1.00 93.44 83 VAL A C 1
ATOM 608 O O . VAL A 1 83 ? -5.702 -2.147 -14.061 1.00 93.44 83 VAL A O 1
ATOM 611 N N . THR A 1 84 ? -5.066 -3.932 -15.251 1.00 92.88 84 THR A N 1
ATOM 612 C CA . THR A 1 84 ? -6.292 -4.691 -14.981 1.00 92.88 84 THR A CA 1
ATOM 613 C C . THR A 1 84 ? -6.326 -5.141 -13.527 1.00 92.88 84 THR A C 1
ATOM 615 O O . THR A 1 84 ? -7.381 -5.060 -12.899 1.00 92.88 84 THR A O 1
ATOM 618 N N . LEU A 1 85 ? -5.190 -5.563 -12.968 1.00 93.06 85 LEU A N 1
ATOM 619 C CA . LEU A 1 85 ? -5.084 -5.896 -11.548 1.00 93.06 85 LEU A CA 1
ATOM 620 C C . LEU A 1 85 ? -5.315 -4.658 -10.672 1.00 93.06 85 LEU A C 1
ATOM 622 O O . LEU A 1 85 ? -6.147 -4.712 -9.773 1.00 93.06 85 LEU A O 1
ATOM 626 N N . LEU A 1 86 ? -4.694 -3.523 -10.996 1.00 93.75 86 LEU A N 1
ATOM 627 C CA . LEU A 1 86 ? -4.859 -2.254 -10.281 1.00 93.75 86 LEU A CA 1
ATOM 628 C C . LEU A 1 86 ? -6.292 -1.724 -10.302 1.00 93.75 86 LEU A C 1
ATOM 630 O O . LEU A 1 86 ? -6.716 -1.117 -9.330 1.00 93.75 86 LEU A O 1
ATOM 634 N N . ARG A 1 87 ? -7.044 -1.924 -11.391 1.00 91.12 87 ARG A N 1
ATOM 635 C CA . ARG A 1 87 ? -8.422 -1.418 -11.515 1.00 91.12 87 ARG A CA 1
ATOM 636 C C . ARG A 1 87 ? -9.471 -2.417 -11.048 1.00 91.12 87 ARG A C 1
ATOM 638 O O . ARG A 1 87 ? -10.413 -2.041 -10.361 1.00 91.12 87 ARG A O 1
ATOM 645 N N . ARG A 1 88 ? -9.303 -3.701 -11.369 1.00 88.69 88 ARG A N 1
ATOM 646 C CA . ARG A 1 88 ? -10.328 -4.753 -11.200 1.00 88.69 88 ARG A CA 1
ATOM 647 C C . ARG A 1 88 ? -9.875 -5.960 -10.372 1.00 88.69 88 ARG A C 1
ATOM 649 O O . ARG A 1 88 ? -10.596 -6.953 -10.298 1.00 88.69 88 ARG A O 1
ATOM 656 N N . GLY A 1 89 ? -8.677 -5.918 -9.792 1.00 86.88 89 GLY A N 1
ATOM 657 C CA . GLY A 1 89 ? -8.212 -6.924 -8.836 1.00 86.88 89 GLY A CA 1
ATOM 658 C C . GLY A 1 89 ? -9.181 -7.089 -7.663 1.00 86.88 89 GLY A C 1
ATOM 659 O O . GLY A 1 89 ? -9.784 -6.120 -7.217 1.00 86.88 89 GLY A O 1
ATOM 660 N N . ARG A 1 90 ? -9.320 -8.327 -7.180 1.00 88.69 90 ARG A N 1
ATOM 661 C CA . ARG A 1 90 ? -10.265 -8.727 -6.119 1.00 88.69 90 ARG A CA 1
ATOM 662 C C . ARG A 1 90 ? -9.741 -8.490 -4.698 1.00 88.69 90 ARG A C 1
ATOM 664 O O . ARG A 1 90 ? -10.252 -9.106 -3.774 1.00 88.69 90 ARG A O 1
ATOM 671 N N . VAL A 1 91 ? -8.677 -7.706 -4.564 1.00 94.19 91 VAL A N 1
ATOM 672 C CA . VAL A 1 91 ? -8.004 -7.454 -3.290 1.00 94.19 91 VAL A CA 1
ATOM 673 C C . VAL A 1 91 ? -8.170 -5.994 -2.934 1.00 94.19 91 VAL A C 1
ATOM 675 O O . VAL A 1 91 ? -7.998 -5.131 -3.796 1.00 94.19 91 VAL A O 1
ATOM 678 N N . ASP A 1 92 ? -8.499 -5.738 -1.679 1.00 93.12 92 ASP A N 1
ATOM 679 C CA . ASP A 1 92 ? -8.736 -4.407 -1.138 1.00 93.12 92 ASP A CA 1
ATOM 680 C C . ASP A 1 92 ? -8.080 -4.237 0.247 1.00 93.12 92 ASP A C 1
ATOM 682 O O . ASP A 1 92 ? -7.341 -5.098 0.735 1.00 93.12 92 ASP A O 1
ATOM 686 N N . GLN A 1 93 ? -8.324 -3.096 0.885 1.00 94.38 93 GLN A N 1
ATOM 687 C CA . GLN A 1 93 ? -7.809 -2.769 2.212 1.00 94.38 93 GLN A CA 1
ATOM 688 C C . GLN A 1 93 ? -8.327 -3.693 3.324 1.00 94.38 93 GLN A C 1
ATOM 690 O O . GLN A 1 93 ? -7.659 -3.849 4.346 1.00 94.38 93 GLN A O 1
ATOM 695 N N . PHE A 1 94 ? -9.492 -4.325 3.162 1.00 93.81 94 PHE A N 1
ATOM 696 C CA . PHE A 1 94 ? -10.043 -5.231 4.170 1.00 93.81 94 PHE A CA 1
ATOM 697 C C . PHE A 1 94 ? -9.349 -6.590 4.149 1.00 93.81 94 PHE A C 1
ATOM 699 O O . PHE A 1 94 ? -9.201 -7.213 5.203 1.00 93.81 94 PHE A O 1
ATOM 706 N N . ASP A 1 95 ? -8.857 -7.013 2.987 1.00 95.62 95 ASP A N 1
ATOM 707 C CA . ASP A 1 95 ? -7.986 -8.181 2.886 1.00 95.62 95 ASP A CA 1
ATOM 708 C C . ASP A 1 95 ? -6.661 -7.973 3.624 1.00 95.62 95 ASP A C 1
ATOM 710 O O . ASP A 1 95 ? -6.200 -8.872 4.331 1.00 95.62 95 ASP A O 1
ATOM 714 N N . LEU A 1 96 ? -6.081 -6.773 3.535 1.00 96.06 96 LEU A N 1
ATOM 715 C CA . LEU A 1 96 ? -4.896 -6.426 4.321 1.00 96.06 96 LEU A CA 1
ATOM 716 C C . LEU A 1 96 ? -5.206 -6.259 5.806 1.00 96.06 96 LEU A C 1
ATOM 718 O O . LEU A 1 96 ? -4.419 -6.707 6.632 1.00 96.06 96 LEU A O 1
ATOM 722 N N . ALA A 1 97 ? -6.367 -5.715 6.175 1.00 95.88 97 ALA A N 1
ATOM 723 C CA . ALA A 1 97 ? -6.792 -5.668 7.574 1.00 95.88 97 ALA A CA 1
ATOM 724 C C . ALA A 1 97 ? -6.918 -7.073 8.186 1.00 95.88 97 ALA A C 1
ATOM 726 O O . ALA A 1 97 ? -6.491 -7.307 9.317 1.00 95.88 97 ALA A O 1
ATOM 727 N N . ALA A 1 98 ? -7.486 -8.026 7.439 1.00 95.62 98 ALA A N 1
ATOM 728 C CA . ALA A 1 98 ? -7.567 -9.420 7.866 1.00 95.62 98 ALA A CA 1
ATOM 729 C C . ALA A 1 98 ? -6.170 -10.029 8.061 1.00 95.62 98 ALA A C 1
ATOM 731 O O . ALA A 1 98 ? -5.946 -10.754 9.030 1.00 95.62 98 ALA A O 1
ATOM 732 N N . GLU A 1 99 ? -5.228 -9.693 7.183 1.00 96.69 99 GLU A N 1
ATOM 733 C CA . GLU A 1 99 ? -3.844 -10.148 7.270 1.00 96.69 99 GLU A CA 1
ATOM 734 C C . GLU A 1 99 ? -3.076 -9.502 8.437 1.00 96.69 99 GLU A C 1
ATOM 736 O O . GLU A 1 99 ? -2.379 -10.208 9.166 1.00 96.69 99 GLU A O 1
ATOM 741 N N . HIS A 1 100 ? -3.268 -8.206 8.702 1.00 96.44 100 HIS A N 1
ATOM 742 C CA . HIS A 1 100 ? -2.746 -7.538 9.898 1.00 96.44 100 HIS A CA 1
ATOM 743 C C . HIS A 1 100 ? -3.216 -8.227 11.183 1.00 96.44 100 HIS A C 1
ATOM 745 O O . HIS A 1 100 ? -2.409 -8.491 12.077 1.00 96.44 100 HIS A O 1
ATOM 751 N N . VAL A 1 101 ? -4.509 -8.567 11.256 1.00 96.25 101 VAL A N 1
ATOM 752 C CA . VAL A 1 101 ? -5.090 -9.296 12.393 1.00 96.25 101 VAL A CA 1
ATOM 753 C C . VAL A 1 101 ? -4.520 -10.709 12.496 1.00 96.25 101 VAL A C 1
ATOM 755 O O . VAL A 1 101 ? -4.150 -11.132 13.588 1.00 96.25 101 VAL A O 1
ATOM 758 N N . ARG A 1 102 ? -4.390 -11.437 11.378 1.00 95.19 102 ARG A N 1
ATOM 759 C CA . ARG A 1 102 ? -3.783 -12.781 11.357 1.00 95.19 102 ARG A CA 1
ATOM 760 C C . ARG A 1 102 ? -2.354 -12.766 11.906 1.00 95.19 102 ARG A C 1
ATOM 762 O O . ARG A 1 102 ? -1.958 -13.699 12.598 1.00 95.19 102 ARG A O 1
ATOM 769 N N . ARG A 1 103 ? -1.599 -11.712 11.593 1.00 93.25 103 ARG A N 1
ATOM 770 C CA . ARG A 1 103 ? -0.209 -11.503 12.025 1.00 93.25 103 ARG A CA 1
ATOM 771 C C . ARG A 1 103 ? -0.076 -10.918 13.429 1.00 93.25 103 ARG A C 1
ATOM 773 O O . ARG A 1 103 ? 1.030 -10.865 13.951 1.00 93.25 103 ARG A O 1
ATOM 780 N N . GLY A 1 104 ? -1.174 -10.465 14.033 1.00 94.88 104 GLY A N 1
ATOM 781 C CA . GLY A 1 104 ? -1.165 -9.806 15.339 1.00 94.88 104 GLY A CA 1
ATOM 782 C C . GLY A 1 104 ? -0.600 -8.384 15.326 1.00 94.88 104 GLY A C 1
ATOM 783 O O . GLY A 1 104 ? -0.363 -7.832 16.394 1.00 94.88 104 GLY A O 1
ATOM 784 N N . SER A 1 105 ? -0.400 -7.774 14.150 1.00 95.38 105 SER A N 1
ATOM 785 C CA . SER A 1 105 ? -0.015 -6.357 14.079 1.00 95.38 105 SER A CA 1
ATOM 786 C C . SER A 1 105 ? -1.198 -5.443 14.368 1.00 95.38 105 SER A C 1
ATOM 788 O O . SER A 1 105 ? -0.990 -4.346 14.872 1.00 95.38 105 SER A O 1
ATOM 790 N N . TRP A 1 106 ? -2.431 -5.896 14.116 1.00 97.38 106 TRP A N 1
ATOM 791 C CA . TRP A 1 106 ? -3.648 -5.199 14.529 1.00 97.38 106 TRP A CA 1
ATOM 792 C C . TRP A 1 106 ? -4.556 -6.079 15.390 1.00 97.38 106 TRP A C 1
ATOM 794 O O . TRP A 1 106 ? -4.689 -7.280 15.154 1.00 97.38 106 TRP A O 1
ATOM 804 N N . THR A 1 107 ? -5.305 -5.446 16.292 1.00 97.44 107 THR A N 1
ATOM 805 C CA . THR A 1 107 ? -6.412 -6.072 17.024 1.00 97.44 107 THR A CA 1
ATOM 806 C C . THR A 1 107 ? -7.751 -5.536 16.532 1.00 97.44 107 THR A C 1
ATOM 808 O O . THR A 1 107 ? -7.982 -4.327 16.489 1.00 97.44 107 THR A O 1
ATOM 811 N N . ARG A 1 108 ? -8.699 -6.423 16.213 1.00 96.44 108 ARG A N 1
ATOM 812 C CA . ARG A 1 108 ? -10.081 -6.018 15.917 1.00 96.44 108 ARG A CA 1
ATOM 813 C C . ARG A 1 108 ? -10.819 -5.662 17.213 1.00 96.44 108 ARG A C 1
ATOM 815 O O . ARG A 1 108 ? -10.976 -6.508 18.084 1.00 96.44 108 ARG A O 1
ATOM 822 N N . THR A 1 109 ? -11.332 -4.439 17.311 1.00 93.31 109 THR A N 1
ATOM 823 C CA . THR A 1 109 ? -12.028 -3.912 18.503 1.00 93.31 109 THR A CA 1
ATOM 824 C C . THR A 1 109 ? -13.515 -3.612 18.270 1.00 93.31 109 THR A C 1
ATOM 826 O O . THR A 1 109 ? -14.267 -3.426 19.223 1.00 93.31 109 THR A O 1
ATOM 829 N N . GLY A 1 110 ? -13.961 -3.564 17.009 1.00 84.81 110 GLY A N 1
ATOM 830 C CA . GLY A 1 110 ? -15.352 -3.282 16.624 1.00 84.81 110 GLY A CA 1
ATOM 831 C C . GLY A 1 110 ? -16.193 -4.521 16.293 1.00 84.81 110 GLY A C 1
ATOM 832 O O . GLY A 1 110 ? -15.688 -5.639 16.179 1.00 84.81 110 GLY A O 1
ATOM 833 N N . SER A 1 111 ? -17.494 -4.309 16.063 1.00 85.62 111 SER A N 1
ATOM 834 C CA . SER A 1 111 ? -18.426 -5.382 15.691 1.00 85.62 111 SER A CA 1
ATOM 835 C C . SER A 1 111 ? -18.146 -5.948 14.292 1.00 85.62 111 SER A C 1
ATOM 837 O O . SER A 1 111 ? -17.356 -5.402 13.510 1.00 85.62 111 SER A O 1
ATOM 839 N N . ARG A 1 112 ? -18.824 -7.052 13.937 1.00 81.88 112 ARG A N 1
ATOM 840 C CA . ARG A 1 112 ? -18.664 -7.664 12.610 1.00 81.88 112 ARG A CA 1
ATOM 841 C C . ARG A 1 112 ? -19.021 -6.702 11.466 1.00 81.88 112 ARG A C 1
ATOM 843 O O . ARG A 1 112 ? -18.309 -6.662 10.470 1.00 81.88 112 ARG A O 1
ATOM 850 N N . LEU A 1 113 ? -20.090 -5.927 11.654 1.00 83.75 113 LEU A N 1
ATOM 851 C CA . LEU A 1 113 ? -20.690 -5.027 10.659 1.00 83.75 113 LEU A CA 1
ATOM 852 C C . LEU A 1 113 ? -20.039 -3.640 10.608 1.00 83.75 113 LEU A C 1
ATOM 854 O O . LEU A 1 113 ? -20.171 -2.929 9.620 1.00 83.75 113 LEU A O 1
ATOM 858 N N . ARG A 1 114 ? -19.367 -3.229 11.688 1.00 84.75 114 ARG A N 1
ATOM 859 C CA . ARG A 1 114 ? -18.639 -1.957 11.777 1.00 84.75 114 ARG A CA 1
ATOM 860 C C . ARG A 1 114 ? -17.260 -2.229 12.370 1.00 84.75 114 ARG A C 1
ATOM 862 O O . ARG A 1 114 ? -17.034 -1.900 13.540 1.00 84.75 114 ARG A O 1
ATOM 869 N N . PRO A 1 115 ? -16.374 -2.901 11.610 1.00 89.75 115 PRO A N 1
ATOM 870 C CA . PRO A 1 115 ? -15.046 -3.218 12.098 1.00 89.75 115 PRO A CA 1
ATOM 871 C C . PRO A 1 115 ? -14.317 -1.944 12.513 1.00 89.75 115 PRO A C 1
ATOM 873 O O . PRO A 1 115 ? -14.384 -0.911 11.845 1.00 89.75 115 PRO A O 1
ATOM 876 N N . ARG A 1 116 ? -13.623 -2.054 13.640 1.00 95.75 116 ARG A N 1
ATOM 877 C CA . ARG A 1 116 ? -12.597 -1.115 14.072 1.00 95.75 116 ARG A CA 1
ATOM 878 C C . ARG A 1 116 ? -11.352 -1.910 14.401 1.00 95.75 116 ARG A C 1
ATOM 880 O O . ARG A 1 116 ? -11.470 -3.055 14.852 1.00 95.75 116 ARG A O 1
ATOM 887 N N . TYR A 1 117 ? -10.206 -1.293 14.192 1.00 97.12 117 TYR A N 1
ATOM 888 C CA . TYR A 1 117 ? -8.903 -1.891 14.395 1.00 97.12 117 TYR A CA 1
ATOM 889 C C . TYR A 1 117 ? -8.068 -0.992 15.298 1.00 97.12 117 TYR A C 1
ATOM 891 O O . TYR A 1 117 ? -8.151 0.233 15.226 1.00 97.12 117 TYR A O 1
ATOM 899 N N . ARG A 1 118 ? -7.301 -1.619 16.179 1.00 97.38 118 ARG A N 1
ATOM 900 C CA . ARG A 1 118 ? -6.204 -0.995 16.902 1.00 97.38 118 ARG A CA 1
ATOM 901 C C . ARG A 1 118 ? -4.920 -1.438 16.223 1.00 97.38 118 ARG A C 1
ATOM 903 O O . ARG A 1 118 ? -4.733 -2.638 16.047 1.00 97.38 118 ARG A O 1
ATOM 910 N N . ASP A 1 119 ? -4.086 -0.482 15.846 1.00 96.75 119 ASP A N 1
ATOM 911 C CA . ASP A 1 119 ? -2.739 -0.754 15.363 1.00 96.75 119 ASP A CA 1
ATOM 912 C C . ASP A 1 119 ? -1.823 -0.986 16.569 1.00 96.75 119 ASP A C 1
ATOM 914 O O . ASP A 1 119 ? -1.607 -0.076 17.367 1.00 96.75 119 ASP A O 1
ATOM 918 N N . GLU A 1 120 ? -1.323 -2.210 16.722 1.00 96.94 120 GLU A N 1
ATOM 919 C CA . GLU A 1 120 ? -0.358 -2.574 17.769 1.00 96.94 120 GLU A CA 1
ATOM 920 C C . GLU A 1 120 ? 1.078 -2.189 17.367 1.00 96.94 120 GLU A C 1
ATOM 922 O O . GLU A 1 120 ? 2.015 -2.379 18.135 1.00 96.94 120 GLU A O 1
ATOM 927 N N . THR A 1 121 ? 1.261 -1.646 16.157 1.00 94.25 121 THR A N 1
ATOM 928 C CA . THR A 1 121 ? 2.534 -1.148 15.619 1.00 94.25 121 THR A CA 1
ATOM 929 C C . THR A 1 121 ? 2.526 0.372 15.429 1.00 94.25 121 THR A C 1
ATOM 931 O O . THR A 1 121 ? 3.240 0.902 14.574 1.00 94.25 121 THR A O 1
ATOM 934 N N . VAL A 1 122 ? 1.726 1.085 16.231 1.00 95.31 122 VAL A N 1
ATOM 935 C CA . VAL A 1 122 ? 1.449 2.521 16.073 1.00 95.31 122 VAL A CA 1
ATOM 936 C C . VAL A 1 122 ? 2.710 3.387 16.032 1.00 95.31 122 VAL A C 1
ATOM 938 O O . VAL A 1 122 ? 2.764 4.325 15.242 1.00 95.31 122 VAL A O 1
ATOM 941 N N . GLU A 1 123 ? 3.761 3.069 16.793 1.00 95.44 123 GLU A N 1
ATOM 942 C CA . GLU A 1 123 ? 5.013 3.836 16.765 1.00 95.44 123 GLU A CA 1
ATOM 943 C C . GLU A 1 123 ? 5.732 3.714 15.415 1.00 95.44 123 GLU A C 1
ATOM 945 O O . GLU A 1 123 ? 6.388 4.651 14.959 1.00 95.44 123 GLU A O 1
ATOM 950 N N . ARG A 1 124 ? 5.629 2.561 14.743 1.00 94.00 124 ARG A N 1
ATOM 951 C CA . ARG A 1 124 ? 6.146 2.398 13.378 1.00 94.00 124 ARG A CA 1
ATOM 952 C C . ARG A 1 124 ? 5.299 3.196 12.394 1.00 94.00 124 ARG A C 1
ATOM 954 O O . ARG A 1 124 ? 5.868 3.925 11.595 1.00 94.00 124 ARG A O 1
ATOM 961 N N . THR A 1 125 ? 3.977 3.112 12.494 1.00 95.44 125 THR A N 1
ATOM 962 C CA . THR A 1 125 ? 3.059 3.855 11.619 1.00 95.44 125 THR A CA 1
ATOM 963 C C . THR A 1 125 ? 3.250 5.368 11.746 1.00 95.44 125 THR A C 1
ATOM 965 O O . THR A 1 125 ? 3.321 6.064 10.740 1.00 95.44 125 THR A O 1
ATOM 968 N N . GLN A 1 126 ? 3.421 5.883 12.966 1.00 95.12 126 GLN A N 1
ATOM 969 C CA . GLN A 1 126 ? 3.733 7.295 13.210 1.00 95.12 126 GLN A CA 1
ATOM 970 C C . GLN A 1 126 ? 5.090 7.692 12.631 1.00 95.12 126 GLN A C 1
ATOM 972 O O . GLN A 1 126 ? 5.209 8.766 12.048 1.00 95.12 126 GLN A O 1
ATOM 977 N N . ARG A 1 127 ? 6.110 6.828 12.746 1.00 94.06 127 ARG A N 1
ATOM 978 C CA . ARG A 1 127 ? 7.388 7.063 12.064 1.00 94.06 127 ARG A CA 1
ATOM 979 C C . ARG A 1 127 ? 7.184 7.136 10.558 1.00 94.06 127 ARG A C 1
ATOM 981 O O . ARG A 1 127 ? 7.624 8.112 9.971 1.00 94.06 127 ARG A O 1
ATOM 988 N N . ASP A 1 128 ? 6.492 6.177 9.950 1.00 95.00 128 ASP A N 1
ATOM 989 C CA . ASP A 1 128 ? 6.217 6.178 8.509 1.00 95.00 128 ASP A CA 1
ATOM 990 C C . ASP A 1 128 ? 5.457 7.447 8.067 1.00 95.00 128 ASP A C 1
ATOM 992 O O . ASP A 1 128 ? 5.784 8.017 7.029 1.00 95.00 128 ASP A O 1
ATOM 996 N N . ALA A 1 129 ? 4.501 7.932 8.871 1.00 94.44 129 ALA A N 1
ATOM 997 C CA . ALA A 1 129 ? 3.707 9.132 8.583 1.00 94.44 129 ALA A CA 1
ATOM 998 C C . ALA A 1 129 ? 4.515 10.438 8.672 1.00 94.44 129 ALA A C 1
ATOM 1000 O O . ALA A 1 129 ? 4.370 11.311 7.813 1.00 94.44 129 ALA A O 1
ATOM 1001 N N . ALA A 1 130 ? 5.377 10.554 9.687 1.00 91.75 130 ALA A N 1
ATOM 1002 C CA . ALA A 1 130 ? 6.201 11.737 9.952 1.00 91.75 130 ALA A CA 1
ATOM 1003 C C . ALA A 1 130 ? 7.441 11.832 9.049 1.00 91.75 130 ALA A C 1
ATOM 1005 O O . ALA A 1 130 ? 8.162 12.833 9.046 1.00 91.75 130 ALA A O 1
ATOM 1006 N N . THR A 1 131 ? 7.742 10.761 8.323 1.00 80.25 131 THR A N 1
ATOM 1007 C CA . THR A 1 131 ? 9.004 10.596 7.620 1.00 80.25 131 THR A CA 1
ATOM 1008 C C . THR A 1 131 ? 9.041 11.425 6.327 1.00 80.25 131 THR A C 1
ATOM 1010 O O . THR A 1 131 ? 8.145 11.362 5.486 1.00 80.25 131 THR A O 1
ATOM 1013 N N . SER A 1 132 ? 10.114 12.200 6.144 1.00 79.94 132 SER A N 1
ATOM 1014 C CA . SER A 1 132 ? 10.378 13.000 4.943 1.00 79.94 132 SER A CA 1
ATOM 1015 C C . SER A 1 132 ? 11.522 12.398 4.127 1.00 79.94 132 SER A C 1
ATOM 1017 O O . SER A 1 132 ? 12.536 11.978 4.684 1.00 79.94 132 SER A O 1
ATOM 1019 N N . TRP A 1 133 ? 11.341 12.333 2.802 1.00 79.44 133 TRP A N 1
ATOM 1020 C CA . TRP A 1 133 ? 12.290 11.722 1.859 1.00 79.44 133 TRP A CA 1
ATOM 1021 C C . TRP A 1 133 ? 13.750 12.089 2.149 1.00 79.44 133 TRP A C 1
ATOM 1023 O O . TRP A 1 133 ? 14.084 13.271 2.247 1.00 79.44 133 TRP A O 1
ATOM 1033 N N . HIS A 1 134 ? 14.630 11.079 2.190 1.00 81.50 134 HIS A N 1
ATOM 1034 C CA . HIS A 1 134 ? 16.073 11.296 2.224 1.00 81.50 134 HIS A CA 1
ATOM 1035 C C . HIS A 1 134 ? 16.871 10.260 1.403 1.00 81.50 134 HIS A C 1
ATOM 1037 O O . HIS A 1 134 ? 16.484 9.091 1.341 1.00 81.50 134 HIS A O 1
ATOM 1043 N N . PRO A 1 135 ? 18.055 10.622 0.861 1.00 74.19 135 PRO A N 1
ATOM 1044 C CA . PRO A 1 135 ? 18.827 9.771 -0.059 1.00 74.19 135 PRO A CA 1
ATOM 1045 C C . PRO A 1 135 ? 19.256 8.389 0.465 1.00 74.19 135 PRO A C 1
ATOM 1047 O O . PRO A 1 135 ? 19.583 7.520 -0.335 1.00 74.19 135 PRO A O 1
ATOM 1050 N N . GLY A 1 136 ? 19.277 8.176 1.785 1.00 81.31 136 GLY A N 1
ATOM 1051 C CA . GLY A 1 136 ? 19.648 6.895 2.407 1.00 81.31 136 GLY A CA 1
ATOM 1052 C C . GLY A 1 136 ? 18.549 5.825 2.483 1.00 81.31 136 GLY A C 1
ATOM 1053 O O . GLY A 1 136 ? 18.794 4.778 3.075 1.00 81.31 136 GLY A O 1
ATOM 1054 N N . TRP A 1 137 ? 17.342 6.067 1.964 1.00 87.94 137 TRP A N 1
ATOM 1055 C CA . TRP A 1 137 ? 16.262 5.074 2.020 1.00 87.94 137 TRP A CA 1
ATOM 1056 C C . TRP A 1 137 ? 16.453 3.908 1.067 1.00 87.94 137 TRP A C 1
ATOM 1058 O O . TRP A 1 137 ? 16.940 4.059 -0.055 1.00 87.94 137 TRP A O 1
ATOM 1068 N N . GLY A 1 138 ? 15.973 2.746 1.508 1.00 92.06 138 GLY A N 1
ATOM 1069 C CA . GLY A 1 138 ? 15.838 1.588 0.645 1.00 92.06 138 GLY A CA 1
ATOM 1070 C C . GLY A 1 138 ? 14.702 1.758 -0.376 1.00 92.06 138 GLY A C 1
ATOM 1071 O O . GLY A 1 138 ? 13.801 2.583 -0.189 1.00 92.06 138 GLY A O 1
ATOM 1072 N N . PRO A 1 139 ? 14.680 0.928 -1.436 1.00 94.50 139 PRO A N 1
ATOM 1073 C CA . PRO A 1 139 ? 13.634 0.972 -2.457 1.00 94.50 139 PRO A CA 1
ATOM 1074 C C . PRO A 1 139 ? 12.207 0.837 -1.912 1.00 94.50 139 PRO A C 1
ATOM 1076 O O . PRO A 1 139 ? 11.292 1.463 -2.444 1.00 94.50 139 PRO A O 1
ATOM 1079 N N . ALA A 1 140 ? 12.015 0.042 -0.853 1.00 94.94 140 ALA A N 1
ATOM 1080 C CA . ALA A 1 140 ? 10.708 -0.174 -0.239 1.00 94.94 140 ALA A CA 1
ATOM 1081 C C . ALA A 1 140 ? 10.172 1.084 0.463 1.00 94.94 140 ALA A C 1
ATOM 1083 O O . ALA A 1 140 ? 9.016 1.445 0.255 1.00 94.94 140 ALA A O 1
ATOM 1084 N N . ASP A 1 141 ? 11.013 1.790 1.226 1.00 95.56 141 ASP A N 1
ATOM 1085 C CA . ASP A 1 141 ? 10.628 3.034 1.906 1.00 95.56 141 ASP A CA 1
ATOM 1086 C C . ASP A 1 141 ? 10.329 4.149 0.898 1.00 95.56 141 ASP A C 1
ATOM 1088 O O . ASP A 1 141 ? 9.328 4.855 1.016 1.00 95.56 141 ASP A O 1
ATOM 1092 N N . ALA A 1 142 ? 11.145 4.260 -0.156 1.00 95.94 142 ALA A N 1
ATOM 1093 C CA . ALA A 1 142 ? 10.901 5.206 -1.241 1.00 95.94 142 ALA A CA 1
ATOM 1094 C C . ALA A 1 142 ? 9.571 4.922 -1.966 1.00 95.94 142 ALA A C 1
ATOM 1096 O O . ALA A 1 142 ? 8.813 5.846 -2.271 1.00 95.94 142 ALA A O 1
ATOM 1097 N N . ALA A 1 143 ? 9.261 3.647 -2.217 1.00 96.75 143 ALA A N 1
ATOM 1098 C CA . ALA A 1 143 ? 8.015 3.240 -2.858 1.00 96.75 143 ALA A CA 1
ATOM 1099 C C . ALA A 1 143 ? 6.792 3.482 -1.956 1.00 96.75 143 ALA A C 1
ATOM 1101 O O . ALA A 1 143 ? 5.770 3.973 -2.444 1.00 96.75 143 ALA A O 1
ATOM 1102 N N . LEU A 1 144 ? 6.910 3.198 -0.651 1.00 96.81 144 LEU A N 1
ATOM 1103 C CA . LEU A 1 144 ? 5.887 3.516 0.345 1.00 96.81 144 LEU A CA 1
ATOM 1104 C C . LEU A 1 144 ? 5.581 5.013 0.341 1.00 96.81 144 LEU A C 1
ATOM 1106 O O . LEU A 1 144 ? 4.428 5.391 0.150 1.00 96.81 144 LEU A O 1
ATOM 1110 N N . ALA A 1 145 ? 6.602 5.859 0.488 1.00 96.12 145 ALA A N 1
ATOM 1111 C CA . ALA A 1 145 ? 6.422 7.305 0.551 1.00 96.12 145 ALA A CA 1
ATOM 1112 C C . ALA A 1 145 ? 5.838 7.886 -0.742 1.00 96.12 145 ALA A C 1
ATOM 1114 O O . ALA A 1 145 ? 4.986 8.769 -0.684 1.00 96.12 145 ALA A O 1
ATOM 1115 N N . ALA A 1 146 ? 6.235 7.368 -1.910 1.00 96.12 146 ALA A N 1
ATOM 1116 C CA . ALA A 1 146 ? 5.659 7.792 -3.184 1.00 96.12 146 ALA A CA 1
ATOM 1117 C C . ALA A 1 146 ? 4.153 7.482 -3.269 1.00 96.12 146 ALA A C 1
ATOM 1119 O O . ALA A 1 146 ? 3.375 8.333 -3.696 1.00 96.12 146 ALA A O 1
ATOM 1120 N N . CYS A 1 147 ? 3.727 6.291 -2.835 1.00 95.88 147 CYS A N 1
ATOM 1121 C CA . CYS A 1 147 ? 2.313 5.903 -2.853 1.00 95.88 147 CYS A CA 1
ATOM 1122 C C . CYS A 1 147 ? 1.499 6.627 -1.767 1.00 95.88 147 CYS A C 1
ATOM 1124 O O . CYS A 1 147 ? 0.408 7.128 -2.036 1.00 95.88 147 CYS A O 1
ATOM 1126 N N . ALA A 1 148 ? 2.036 6.705 -0.548 1.00 95.56 148 ALA A N 1
ATOM 1127 C CA . ALA A 1 148 ? 1.406 7.366 0.590 1.00 95.56 148 ALA A CA 1
ATOM 1128 C C . ALA A 1 148 ? 1.259 8.881 0.370 1.00 95.56 148 ALA A C 1
ATOM 1130 O O . ALA A 1 148 ? 0.227 9.458 0.716 1.00 95.56 148 ALA A O 1
ATOM 1131 N N . GLY A 1 149 ? 2.255 9.512 -0.263 1.00 95.12 149 GLY A N 1
ATOM 1132 C CA . GLY A 1 149 ? 2.223 10.922 -0.640 1.00 95.12 149 GLY A CA 1
ATOM 1133 C C . GLY A 1 149 ? 1.102 11.246 -1.626 1.00 95.12 149 GLY A C 1
ATOM 1134 O O . GLY A 1 149 ? 0.387 12.221 -1.420 1.00 95.12 149 GLY A O 1
ATOM 1135 N N . GLU A 1 150 ? 0.865 10.417 -2.647 1.00 94.88 150 GLU A N 1
ATOM 1136 C CA . GLU A 1 150 ? -0.261 10.626 -3.578 1.00 94.88 150 GLU A CA 1
ATOM 1137 C C . GLU A 1 150 ? -1.628 10.443 -2.903 1.00 94.88 150 GLU A C 1
ATOM 1139 O O . GLU A 1 150 ? -2.565 11.190 -3.188 1.00 94.88 150 GLU A O 1
ATOM 1144 N N . LEU A 1 151 ? -1.742 9.491 -1.970 1.00 93.38 151 LEU A N 1
ATOM 1145 C CA . LEU A 1 151 ? -2.956 9.318 -1.164 1.00 93.38 151 LEU A CA 1
ATOM 1146 C C . LEU A 1 151 ? -3.178 10.459 -0.160 1.00 93.38 151 LEU A C 1
ATOM 1148 O O . LEU A 1 151 ? -4.311 10.699 0.248 1.00 93.38 151 LEU A O 1
ATOM 1152 N N . GLY A 1 152 ? -2.116 11.163 0.238 1.00 93.88 152 GLY A N 1
ATOM 1153 C CA . GLY A 1 152 ? -2.166 12.197 1.269 1.00 93.88 152 GLY A CA 1
ATOM 1154 C C . GLY A 1 152 ? -2.323 11.651 2.688 1.00 93.88 152 GLY A C 1
ATOM 1155 O O . GLY A 1 152 ? -2.918 12.320 3.525 1.00 93.88 152 GLY A O 1
ATOM 1156 N N . VAL A 1 153 ? -1.803 10.447 2.951 1.00 93.75 153 VAL A N 1
ATOM 1157 C CA . VAL A 1 153 ? -1.836 9.789 4.277 1.00 93.75 153 VAL A CA 1
ATOM 1158 C C . VAL A 1 153 ? -0.553 10.003 5.095 1.00 93.75 153 VAL A C 1
ATOM 1160 O O . VAL A 1 153 ? -0.371 9.387 6.138 1.00 93.75 153 VAL A O 1
ATOM 1163 N N . LEU A 1 154 ? 0.349 10.856 4.607 1.00 94.69 154 LEU A N 1
ATOM 1164 C CA . LEU A 1 154 ? 1.526 11.328 5.342 1.00 94.69 154 LEU A CA 1
ATOM 1165 C C . LEU A 1 154 ? 1.193 12.616 6.104 1.00 94.69 154 LEU A C 1
ATOM 1167 O O . LEU A 1 154 ? 0.277 13.341 5.711 1.00 94.69 154 LEU A O 1
ATOM 1171 N N . ASP A 1 155 ? 1.994 12.967 7.112 1.00 94.06 155 ASP A N 1
ATOM 1172 C CA . ASP A 1 155 ? 1.816 14.209 7.887 1.00 94.06 155 ASP A CA 1
ATOM 1173 C C . ASP A 1 155 ? 1.954 15.467 7.012 1.00 94.06 155 ASP A C 1
ATOM 1175 O O . ASP A 1 155 ? 1.297 16.481 7.241 1.00 94.06 155 ASP A O 1
ATOM 1179 N N . ALA A 1 156 ? 2.769 15.387 5.955 1.00 91.38 156 ALA A N 1
ATOM 1180 C CA . ALA A 1 156 ? 2.907 16.440 4.949 1.00 91.38 156 ALA A CA 1
ATOM 1181 C C . ALA A 1 156 ? 1.666 16.593 4.040 1.00 91.38 156 ALA A C 1
ATOM 1183 O O . ALA A 1 156 ? 1.619 17.495 3.202 1.00 91.38 156 ALA A O 1
ATOM 1184 N N . GLY A 1 157 ? 0.670 15.714 4.172 1.00 91.94 157 GLY A N 1
ATOM 1185 C CA . GLY A 1 157 ? -0.491 15.648 3.297 1.00 91.94 157 GLY A CA 1
ATOM 1186 C C . GLY A 1 157 ? -0.139 15.173 1.887 1.00 91.94 157 GLY A C 1
ATOM 1187 O O . GLY A 1 157 ? 0.842 14.457 1.659 1.00 91.94 157 GLY A O 1
ATOM 1188 N N . ARG A 1 158 ? -0.975 15.550 0.912 1.00 92.88 158 ARG A N 1
ATOM 1189 C CA . ARG A 1 158 ? -0.814 15.106 -0.477 1.00 92.88 158 ARG A CA 1
ATOM 1190 C C . ARG A 1 158 ? 0.424 15.733 -1.114 1.00 92.88 158 ARG A C 1
ATOM 1192 O O . ARG A 1 158 ? 0.491 16.946 -1.284 1.00 92.88 158 ARG A O 1
ATOM 1199 N N . THR A 1 159 ? 1.366 14.892 -1.532 1.00 92.69 159 THR A N 1
ATOM 1200 C CA . THR A 1 159 ? 2.644 15.303 -2.122 1.00 92.69 159 THR A CA 1
ATOM 1201 C C . THR A 1 159 ? 2.986 14.429 -3.324 1.00 92.69 159 THR A C 1
ATOM 1203 O O . THR A 1 159 ? 3.022 13.204 -3.220 1.00 92.69 159 THR A O 1
ATOM 1206 N N . ARG A 1 160 ? 3.283 15.059 -4.469 1.00 93.06 160 ARG A N 1
ATOM 1207 C CA . ARG A 1 160 ? 3.750 14.341 -5.665 1.00 93.06 160 ARG A CA 1
ATOM 1208 C C . ARG A 1 160 ? 5.194 13.864 -5.469 1.00 93.06 160 ARG A C 1
ATOM 1210 O O . ARG A 1 160 ? 6.015 14.643 -4.979 1.00 93.06 160 ARG A O 1
ATOM 1217 N N . PRO A 1 161 ? 5.547 12.634 -5.882 1.00 94.06 161 PRO A N 1
ATOM 1218 C CA . PRO A 1 161 ? 6.893 12.130 -5.698 1.00 94.06 161 PRO A CA 1
ATOM 1219 C C . PRO A 1 161 ? 7.877 12.896 -6.584 1.00 94.06 161 PRO A C 1
ATOM 1221 O O . PRO A 1 161 ? 7.649 13.092 -7.781 1.00 94.06 161 PRO A O 1
ATOM 1224 N N . SER A 1 162 ? 8.991 13.323 -5.991 1.00 94.31 162 SER A N 1
ATOM 1225 C CA . SER A 1 162 ? 10.081 13.956 -6.730 1.00 94.31 162 SER A CA 1
ATOM 1226 C C . SER A 1 16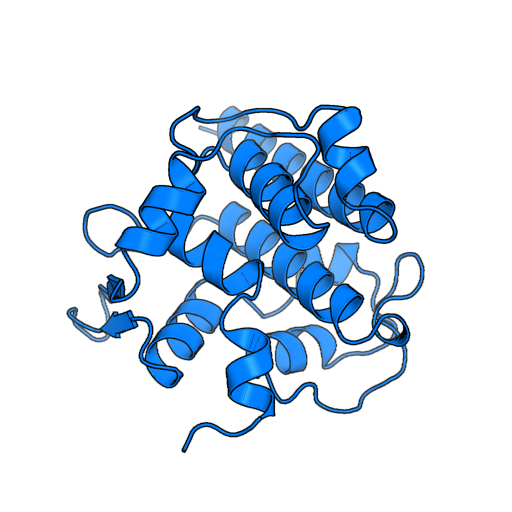2 ? 10.788 12.945 -7.639 1.00 94.31 162 SER A C 1
ATOM 1228 O O . SER A 1 162 ? 10.730 11.730 -7.432 1.00 94.31 162 SER A O 1
ATOM 1230 N N . HIS A 1 163 ? 11.518 13.440 -8.640 1.00 94.94 163 HIS A N 1
ATOM 1231 C CA . HIS A 1 163 ? 12.318 12.572 -9.507 1.00 94.94 163 HIS A CA 1
ATOM 1232 C C . HIS A 1 163 ? 13.399 11.797 -8.730 1.00 94.94 163 HIS A C 1
ATOM 1234 O O . HIS A 1 163 ? 13.731 10.669 -9.092 1.00 94.94 163 HIS A O 1
ATOM 1240 N N . GLU A 1 164 ? 13.937 12.385 -7.660 1.00 94.62 164 GLU A N 1
ATOM 1241 C CA . GLU A 1 164 ? 14.912 11.734 -6.780 1.00 94.62 164 GLU A CA 1
ATOM 1242 C C . GLU A 1 164 ? 14.279 10.603 -5.969 1.00 94.62 164 GLU A C 1
ATOM 1244 O O . GLU A 1 164 ? 14.826 9.502 -5.948 1.00 94.62 164 GLU A O 1
ATOM 1249 N N . LEU A 1 165 ? 13.093 10.839 -5.396 1.00 95.31 165 LEU A N 1
ATOM 1250 C CA . LEU A 1 165 ? 12.332 9.814 -4.682 1.00 95.31 165 LEU A CA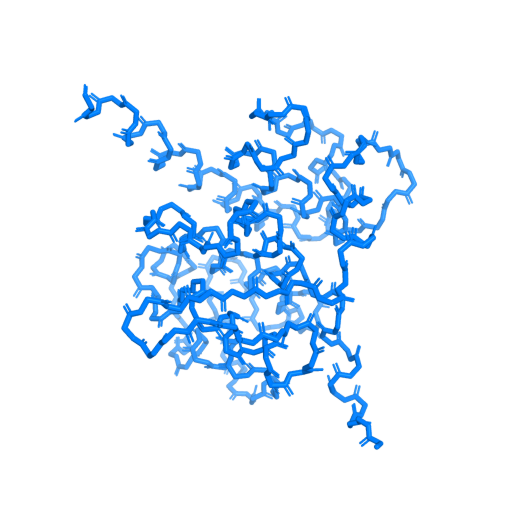 1
ATOM 1251 C C . LEU A 1 165 ? 12.011 8.632 -5.607 1.00 95.31 165 LEU A C 1
ATOM 1253 O O . LEU A 1 165 ? 12.268 7.483 -5.259 1.00 95.31 165 LEU A O 1
ATOM 1257 N N . LEU A 1 166 ? 11.529 8.899 -6.827 1.00 96.06 166 LEU A N 1
ATOM 1258 C CA . LEU A 1 166 ? 11.267 7.846 -7.814 1.00 96.06 166 LEU A CA 1
ATOM 1259 C C . LEU A 1 166 ? 12.543 7.098 -8.211 1.00 96.06 166 LEU A C 1
ATOM 1261 O O . LEU A 1 166 ? 12.517 5.878 -8.360 1.00 96.06 166 LEU A O 1
ATOM 1265 N N . ARG A 1 167 ? 13.678 7.790 -8.354 1.00 95.31 167 ARG A N 1
ATOM 1266 C CA . ARG A 1 167 ? 14.968 7.146 -8.645 1.00 95.31 167 ARG A CA 1
ATOM 1267 C C . ARG A 1 167 ? 15.389 6.184 -7.532 1.00 95.31 167 ARG A C 1
ATOM 1269 O O . ARG A 1 167 ? 15.922 5.121 -7.838 1.00 95.31 167 ARG A O 1
ATOM 1276 N N . ALA A 1 168 ? 15.122 6.521 -6.275 1.00 95.81 168 ALA A N 1
ATOM 1277 C CA . ALA A 1 168 ? 15.477 5.692 -5.125 1.00 95.81 168 ALA A CA 1
ATOM 1278 C C . ALA A 1 168 ? 14.700 4.371 -5.040 1.00 95.81 168 ALA A C 1
ATOM 1280 O O . ALA A 1 168 ? 15.175 3.412 -4.438 1.00 95.81 168 ALA A O 1
ATOM 1281 N N . THR A 1 169 ? 13.558 4.270 -5.725 1.00 95.44 169 THR A N 1
ATOM 1282 C CA . THR A 1 169 ? 12.820 3.001 -5.873 1.00 95.44 169 THR A CA 1
ATOM 1283 C C . THR A 1 169 ? 13.540 1.981 -6.773 1.00 95.44 169 THR A C 1
ATOM 1285 O O . THR A 1 169 ? 13.116 0.830 -6.878 1.00 95.44 169 THR A O 1
ATOM 1288 N N . ALA A 1 170 ? 14.662 2.372 -7.392 1.00 93.88 170 ALA A N 1
ATOM 1289 C CA . ALA A 1 170 ? 15.563 1.510 -8.151 1.00 93.88 170 ALA A CA 1
ATOM 1290 C C . ALA A 1 170 ? 14.839 0.708 -9.250 1.00 93.88 170 ALA A C 1
ATOM 1292 O O . ALA A 1 170 ? 14.192 1.287 -10.123 1.00 93.88 170 ALA A O 1
ATOM 1293 N N . THR A 1 171 ? 14.949 -0.623 -9.233 1.00 93.44 171 THR A N 1
ATOM 1294 C CA . THR A 1 171 ? 14.332 -1.516 -10.228 1.00 93.44 171 THR A CA 1
ATOM 1295 C C . THR A 1 171 ? 12.804 -1.478 -10.204 1.00 93.44 171 THR A C 1
ATOM 1297 O O . THR A 1 171 ? 12.181 -1.816 -11.209 1.00 93.44 171 THR A O 1
ATOM 1300 N N . LEU A 1 172 ? 12.189 -1.022 -9.105 1.00 94.44 172 LEU A N 1
ATOM 1301 C CA . LEU A 1 172 ? 10.737 -0.870 -9.002 1.00 94.44 172 LEU A CA 1
ATOM 1302 C C . LEU A 1 172 ? 10.212 0.380 -9.702 1.00 94.44 172 LEU A C 1
ATOM 1304 O O . LEU A 1 172 ? 9.000 0.491 -9.878 1.00 94.44 172 LEU A O 1
ATOM 1308 N N . ARG A 1 173 ? 11.079 1.324 -10.087 1.00 95.69 173 ARG A N 1
ATOM 1309 C CA . ARG A 1 173 ? 10.669 2.644 -10.579 1.00 95.69 173 ARG A CA 1
ATOM 1310 C C . ARG A 1 173 ? 9.552 2.608 -11.628 1.00 95.69 173 ARG A C 1
ATOM 1312 O O . ARG A 1 173 ? 8.572 3.322 -11.420 1.00 95.69 173 ARG A O 1
ATOM 1319 N N . PRO A 1 174 ? 9.610 1.777 -12.687 1.00 95.19 174 PRO A N 1
ATOM 1320 C CA . PRO A 1 174 ? 8.531 1.732 -13.677 1.00 95.19 174 PRO A CA 1
ATOM 1321 C C . PRO A 1 174 ? 7.179 1.317 -13.076 1.00 95.19 174 PRO A C 1
ATOM 1323 O O . PRO A 1 174 ? 6.133 1.840 -13.460 1.00 95.19 174 PRO A O 1
ATOM 1326 N N . LEU A 1 175 ? 7.192 0.396 -12.107 1.00 95.88 175 LEU A N 1
ATOM 1327 C CA . LEU A 1 175 ? 5.991 -0.059 -11.413 1.00 95.88 175 LEU A CA 1
ATOM 1328 C C . LEU A 1 175 ? 5.473 1.000 -10.434 1.00 95.88 175 LEU A C 1
ATOM 1330 O O . LEU A 1 175 ? 4.270 1.243 -10.394 1.00 95.88 175 LEU A O 1
ATOM 1334 N N . VAL A 1 176 ? 6.358 1.673 -9.692 1.00 97.06 176 VAL A N 1
ATOM 1335 C CA . VAL A 1 176 ? 5.966 2.782 -8.807 1.00 97.06 176 VAL A CA 1
ATOM 1336 C C . VAL A 1 176 ? 5.335 3.912 -9.616 1.00 97.06 176 VAL A C 1
ATOM 1338 O O . VAL A 1 176 ? 4.259 4.380 -9.260 1.00 97.06 176 VAL A O 1
ATOM 1341 N N . GLU A 1 177 ? 5.941 4.310 -10.737 1.00 97.19 177 GLU A N 1
ATOM 1342 C CA . GLU A 1 177 ? 5.388 5.331 -11.636 1.00 97.19 177 GLU A CA 1
ATOM 1343 C C . GLU A 1 177 ? 4.000 4.930 -12.167 1.00 97.19 177 GLU A C 1
ATOM 1345 O O . GLU A 1 177 ? 3.084 5.756 -12.194 1.00 97.19 177 GLU A O 1
ATOM 1350 N N . LEU A 1 178 ? 3.809 3.655 -12.533 1.00 96.44 178 LEU A N 1
ATOM 1351 C CA . LEU A 1 178 ? 2.510 3.126 -12.953 1.00 96.44 178 LEU A CA 1
ATOM 1352 C C . LEU A 1 178 ? 1.456 3.241 -11.842 1.00 96.44 178 LEU A C 1
ATOM 1354 O O . LEU A 1 178 ? 0.341 3.695 -12.118 1.00 96.44 178 LEU A O 1
ATOM 1358 N N . VAL A 1 179 ? 1.799 2.821 -10.621 1.00 96.56 179 VAL A N 1
ATOM 1359 C CA . VAL A 1 179 ? 0.906 2.835 -9.453 1.00 96.56 179 VAL A CA 1
ATOM 1360 C C . VAL A 1 179 ? 0.548 4.266 -9.063 1.00 96.56 179 VAL A C 1
ATOM 1362 O O . VAL A 1 179 ? -0.635 4.588 -9.008 1.00 96.56 179 VAL A O 1
ATOM 1365 N N . VAL A 1 180 ? 1.546 5.133 -8.867 1.00 96.81 180 VAL A N 1
ATOM 1366 C CA . VAL A 1 180 ? 1.376 6.554 -8.511 1.00 96.81 180 VAL A CA 1
ATOM 1367 C C . VAL A 1 180 ? 0.469 7.250 -9.517 1.00 96.81 180 VAL A C 1
ATOM 1369 O O . VAL A 1 180 ? -0.477 7.920 -9.114 1.00 96.81 180 VAL A O 1
ATOM 1372 N N . ARG A 1 181 ? 0.698 7.050 -10.823 1.00 96.50 181 ARG A N 1
ATOM 1373 C CA . ARG A 1 181 ? -0.172 7.611 -11.865 1.00 96.50 181 ARG A CA 1
ATOM 1374 C C . ARG A 1 181 ? -1.622 7.157 -11.692 1.00 96.50 181 ARG A C 1
ATOM 1376 O O . ARG A 1 181 ? -2.516 7.987 -11.690 1.00 96.50 181 ARG A O 1
ATOM 1383 N N . HIS A 1 182 ? -1.861 5.860 -11.496 1.00 95.19 182 HIS A N 1
ATOM 1384 C CA . HIS A 1 182 ? -3.227 5.349 -11.345 1.00 95.19 182 HIS A CA 1
ATOM 1385 C C . HIS A 1 182 ? -3.907 5.841 -10.071 1.00 95.19 182 HIS A C 1
ATOM 1387 O O . HIS A 1 182 ? -5.098 6.138 -10.107 1.00 95.19 182 HIS A O 1
ATOM 1393 N N . VAL A 1 183 ? -3.183 5.923 -8.955 1.00 94.94 183 VAL A N 1
ATOM 1394 C CA . VAL A 1 183 ? -3.718 6.494 -7.715 1.00 94.94 183 VAL A CA 1
ATOM 1395 C C . VAL A 1 183 ? -4.109 7.949 -7.958 1.00 94.94 183 VAL A C 1
ATOM 1397 O O . VAL A 1 183 ? -5.261 8.302 -7.724 1.00 94.94 183 VAL A O 1
ATOM 1400 N N . ARG A 1 184 ? -3.200 8.754 -8.518 1.00 95.06 184 ARG A N 1
ATOM 1401 C CA . ARG A 1 184 ? -3.439 10.168 -8.824 1.00 95.06 184 ARG A CA 1
ATOM 1402 C C . ARG A 1 184 ? -4.661 10.380 -9.710 1.00 95.06 184 ARG A C 1
ATOM 1404 O O . ARG A 1 184 ? -5.549 11.129 -9.322 1.00 95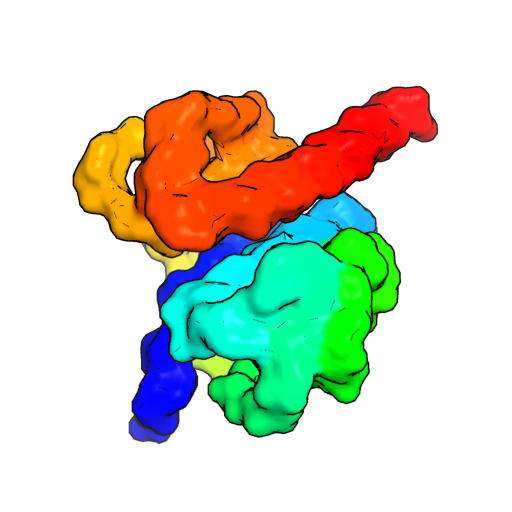.06 184 ARG A O 1
ATOM 1411 N N . ASP A 1 185 ? -4.737 9.685 -10.844 1.00 94.12 185 ASP A N 1
ATOM 1412 C CA . ASP A 1 185 ? -5.837 9.843 -11.802 1.00 94.12 185 ASP A CA 1
ATOM 1413 C C . ASP A 1 185 ? -7.206 9.568 -11.144 1.00 94.12 185 ASP A C 1
ATOM 1415 O O . ASP A 1 185 ? -8.203 10.203 -11.477 1.00 94.12 185 ASP A O 1
ATOM 1419 N N . ASN A 1 186 ? -7.271 8.628 -10.189 1.00 93.00 186 ASN A N 1
ATOM 1420 C CA . ASN A 1 186 ? -8.517 8.305 -9.482 1.00 93.00 186 ASN A CA 1
ATOM 1421 C C . ASN A 1 186 ? -8.797 9.255 -8.308 1.00 93.00 186 ASN A C 1
ATOM 1423 O O . ASN A 1 186 ? -9.961 9.528 -8.032 1.00 93.00 186 ASN A O 1
ATOM 1427 N N . VAL A 1 187 ? -7.764 9.785 -7.647 1.00 90.44 187 VAL A N 1
ATOM 1428 C CA . VAL A 1 187 ? -7.909 10.857 -6.649 1.00 90.44 187 VAL A CA 1
ATOM 1429 C C . VAL A 1 187 ? -8.469 12.128 -7.292 1.00 90.44 187 VAL A C 1
ATOM 1431 O O . VAL A 1 187 ? -9.385 12.742 -6.744 1.00 90.44 187 VAL A O 1
ATOM 1434 N N . GLU A 1 188 ? -7.919 12.527 -8.441 1.00 89.88 188 GLU A N 1
ATOM 1435 C CA . GLU A 1 188 ? -8.360 13.705 -9.197 1.00 89.88 188 GLU A CA 1
ATOM 1436 C C . GLU A 1 188 ? -9.810 13.506 -9.676 1.00 89.88 188 GLU A C 1
ATOM 1438 O O . GLU A 1 188 ? -10.673 14.320 -9.356 1.00 89.88 188 GLU A O 1
ATOM 1443 N N . ALA A 1 189 ? -10.129 12.351 -10.275 1.00 89.00 189 ALA A N 1
ATOM 1444 C CA . ALA A 1 189 ? -11.498 12.033 -10.693 1.00 89.00 189 ALA A CA 1
ATOM 1445 C C . ALA A 1 189 ? -12.518 12.005 -9.535 1.00 89.00 189 ALA A C 1
ATOM 1447 O O . ALA A 1 189 ? -13.666 12.404 -9.721 1.00 89.00 189 ALA A O 1
ATOM 1448 N N . ALA A 1 190 ? -12.123 11.544 -8.342 1.00 85.44 190 ALA A N 1
ATOM 1449 C CA . ALA A 1 190 ? -12.988 11.558 -7.161 1.00 85.44 190 ALA A CA 1
ATOM 1450 C C . ALA A 1 190 ? -13.210 12.974 -6.600 1.00 85.44 190 ALA A C 1
ATOM 1452 O O . ALA A 1 190 ? -14.243 13.228 -5.987 1.00 85.44 190 ALA A O 1
ATOM 1453 N N . SER A 1 191 ? -12.257 13.888 -6.812 1.00 80.88 191 SER A N 1
ATOM 1454 C CA . SER A 1 191 ? -12.349 15.283 -6.358 1.00 80.88 191 SER A CA 1
ATOM 1455 C C . SER A 1 191 ? -13.223 16.141 -7.282 1.00 80.88 191 SER A C 1
ATOM 1457 O O . SER A 1 191 ? -13.902 17.039 -6.799 1.00 80.88 191 SER A O 1
ATOM 1459 N N . ASP A 1 192 ? -13.243 15.844 -8.586 1.00 74.81 192 ASP A N 1
ATOM 1460 C CA . ASP A 1 192 ? -14.007 16.599 -9.595 1.00 74.81 192 ASP A CA 1
ATOM 1461 C C . ASP A 1 192 ? -15.502 16.221 -9.658 1.00 74.81 192 ASP A C 1
ATOM 1463 O O . ASP A 1 192 ? -16.301 16.924 -10.276 1.00 74.81 192 ASP A O 1
ATOM 1467 N N . GLY A 1 193 ? -15.890 15.096 -9.049 1.00 59.16 193 GLY A N 1
ATOM 1468 C CA . GLY A 1 193 ? -17.267 14.588 -9.034 1.00 59.16 193 GLY A CA 1
ATOM 1469 C C . GLY A 1 193 ? -18.066 14.886 -7.759 1.00 59.16 193 GLY A C 1
ATOM 1470 O O . GLY A 1 193 ? -19.146 14.312 -7.602 1.00 59.16 193 GLY A O 1
ATOM 1471 N N . GLY A 1 194 ? -17.519 15.696 -6.843 1.00 47.94 194 GLY A N 1
ATOM 1472 C CA . GLY A 1 194 ? -18.085 16.014 -5.522 1.00 47.94 194 GLY A CA 1
ATOM 1473 C C . GLY A 1 194 ? -18.844 17.332 -5.445 1.00 47.94 194 GLY A C 1
ATOM 1474 O O . GLY A 1 194 ? -18.493 18.273 -6.188 1.00 47.94 194 GLY A O 1
#

Sequence (194 aa):
MLSSVDAEWDDAISLRLTSLALGATGRLSDDLVLGIAVRGALLLDVALRRPTAVRGDVAGDDVRPTGFPPADRLLHAPGRPLVTLLRRGRVDQFDLAAEHVRRGSWTRTGSRLRPRYRDETVERTQRDAATSWHPGWGPADAALAACAGELGVLDAGRTRPSHELLRATATLRPLVELVVRHVRDNVEAASDGG

pLDDT: mean 89.53, std 9.76, range [44.78, 97.69]

Organism: NCBI:txid2497753

Foldseek 3Di:
DDPPLLVLCPLQLLLLLLLLQQDPQQDHDPDVLQFLLSLLSLVLSCCVVPVQQDDDQFGHPPLDDSVQVLSNQLCVDGGHGSVCSSNPRPHGSVSSVVVCVVSVQWDWDDDPVGTGIDGVCVVVSLCLQADDDDLPDALSSLLSCQSSLCVLSHPVGNDHRDPSSLVRNPPCSVSSVVSSVVSNVVVVVVVVVD

Radius of gyration: 15.71 Å; chains: 1; bounding box: 40×37×36 Å